Protein AF-B2XCK9-F1 (afdb_monomer_lite)

Radius of gyration: 26.56 Å; chains: 1; bounding box: 75×63×76 Å

Foldseek 3Di:
DVVQVVPDDDPPDDFKDKDKDFADLVDDPVLRVVLVVVLCVPLPVVVQKDKDKDWDCVDSVTTMMMIIIGQFHWDQDPVRDTDTDPDGDVCCVDPVSVVVSLQVNQVSRQVSCVVVVHQFGDHSDDCVRLVQPADDQDDDDPDPPDDPVVSVVVRLVRLVVQLVVCLVPVCSLQSVQCRTGQKDFLLSSLLSLLCSNCLSVQDPPDPSVVVSVVSSVLSSVLVVVVVPPPDDDDDPDDDDDDDDDDDDDDDDDDDPDPPPPDDVSCVVCCPVVSVSSVVSSVVNVPDPQKDWDPDAPPVRTTMIHGPVVVVVVVVVVVD

InterPro domains:
  IPR005053 MobA/MobL protein [PF03389] (7-144)

pLDDT: mean 78.66, std 21.19, range [23.98, 98.31]

Organism: Rickettsia felis (NCBI:txid42862)

Structure (mmCIF, N/CA/C/O backbone):
data_AF-B2XCK9-F1
#
_entry.id   AF-B2XCK9-F1
#
loop_
_atom_site.group_PDB
_atom_site.id
_atom_site.type_symbol
_atom_site.label_atom_id
_atom_site.label_alt_id
_atom_site.label_comp_id
_atom_site.label_asym_id
_atom_site.label_entity_id
_atom_site.label_seq_id
_atom_site.pdbx_PDB_ins_code
_atom_site.Cartn_x
_atom_site.Cartn_y
_atom_site.Cartn_z
_atom_site.occupancy
_atom_site.B_iso_or_equiv
_atom_site.auth_seq_id
_atom_site.auth_comp_id
_atom_site.auth_asym_id
_atom_site.auth_atom_id
_atom_site.pdbx_PDB_model_num
ATOM 1 N N . MET A 1 1 ? -11.777 10.981 23.991 1.00 56.28 1 MET A N 1
ATOM 2 C CA . MET A 1 1 ? -10.651 10.370 24.748 1.00 56.28 1 MET A CA 1
ATOM 3 C C . MET A 1 1 ? -10.715 10.568 26.270 1.00 56.28 1 MET A C 1
ATOM 5 O O . MET A 1 1 ? -10.557 9.603 27.015 1.00 56.28 1 MET A O 1
ATOM 9 N N . GLU A 1 2 ? -10.966 11.779 26.764 1.00 58.22 2 GLU A N 1
ATOM 10 C CA . GLU A 1 2 ? -10.817 12.146 28.186 1.00 58.22 2 GLU A CA 1
ATOM 11 C C . GLU A 1 2 ? -11.715 11.364 29.170 1.00 58.22 2 GLU A C 1
ATOM 13 O O . GLU A 1 2 ? -11.226 10.834 30.169 1.00 58.22 2 GLU A O 1
ATOM 18 N N . ARG A 1 3 ? -12.994 11.134 28.825 1.00 61.44 3 ARG A N 1
ATOM 19 C CA . ARG A 1 3 ? -13.915 10.270 29.602 1.00 61.44 3 ARG A CA 1
ATOM 20 C C . ARG A 1 3 ? -13.456 8.810 29.722 1.00 61.44 3 ARG A C 1
ATOM 22 O O . ARG A 1 3 ? -13.867 8.110 30.646 1.00 61.44 3 ARG A O 1
ATOM 29 N N . SER A 1 4 ? -12.637 8.325 28.785 1.00 63.41 4 SER A N 1
ATOM 30 C CA . SER A 1 4 ? -12.062 6.976 28.869 1.00 63.41 4 SER A CA 1
ATOM 31 C C . SER A 1 4 ? -10.934 6.930 29.901 1.00 63.41 4 SER A C 1
ATOM 33 O O . SER A 1 4 ? -10.881 5.987 30.688 1.00 63.41 4 SER A O 1
ATOM 35 N N . ARG A 1 5 ? -10.080 7.965 29.949 1.00 62.53 5 ARG A N 1
ATOM 36 C CA . ARG A 1 5 ? -8.978 8.096 30.920 1.00 62.53 5 ARG A CA 1
ATOM 37 C C . ARG A 1 5 ? -9.489 8.264 32.353 1.00 62.53 5 ARG A C 1
ATOM 39 O O . ARG A 1 5 ? -9.055 7.519 33.225 1.00 62.53 5 ARG A O 1
ATOM 46 N N . SER A 1 6 ? -10.467 9.142 32.586 1.00 61.19 6 SER A N 1
ATOM 47 C CA . SER A 1 6 ? -10.995 9.414 33.937 1.00 61.19 6 SER A CA 1
ATOM 48 C C . SER A 1 6 ? -11.647 8.202 34.619 1.00 61.19 6 SER A C 1
ATOM 50 O O . SER A 1 6 ? -11.706 8.132 35.844 1.00 61.19 6 SER A O 1
ATOM 52 N N . LYS A 1 7 ? -12.095 7.200 33.848 1.00 65.12 7 LYS A N 1
ATOM 53 C CA . LYS A 1 7 ? -12.666 5.945 34.371 1.00 65.12 7 LYS A CA 1
ATOM 54 C C . LYS A 1 7 ? -11.622 4.852 34.662 1.00 65.12 7 LYS A C 1
ATOM 56 O O . LYS A 1 7 ? -12.008 3.744 35.048 1.00 65.12 7 LYS A O 1
ATOM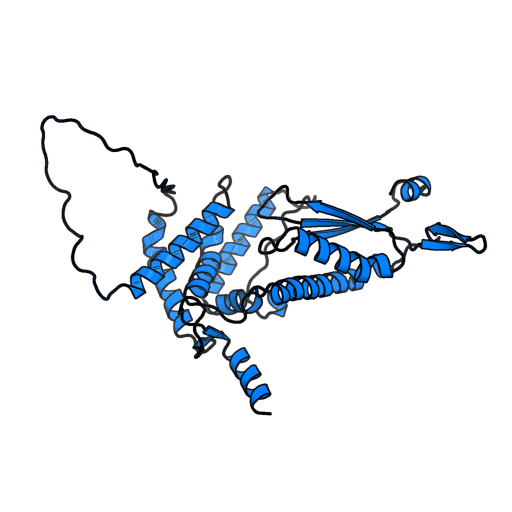 61 N N . ARG A 1 8 ? -10.318 5.088 34.459 1.00 66.12 8 ARG A N 1
ATOM 62 C CA . ARG A 1 8 ? -9.262 4.080 34.685 1.00 66.12 8 ARG A CA 1
ATOM 63 C C . ARG A 1 8 ? -8.432 4.411 35.914 1.00 66.12 8 ARG A C 1
ATOM 65 O O . ARG A 1 8 ? -7.833 5.469 36.005 1.00 66.12 8 ARG A O 1
ATOM 72 N N . LYS A 1 9 ? -8.391 3.455 36.846 1.00 70.88 9 LYS A N 1
ATOM 73 C CA . LYS A 1 9 ? -7.687 3.575 38.132 1.00 70.88 9 LYS A CA 1
ATOM 74 C C . LYS A 1 9 ? -6.287 2.948 38.134 1.00 70.88 9 LYS A C 1
ATOM 76 O O . LYS A 1 9 ? -5.538 3.165 39.074 1.00 70.88 9 LYS A O 1
ATOM 81 N N . ARG A 1 10 ? -5.948 2.143 37.119 1.00 75.25 10 ARG A N 1
ATOM 82 C CA . ARG A 1 10 ? -4.638 1.484 37.007 1.00 75.25 10 ARG A CA 1
ATOM 83 C C . ARG A 1 10 ? -3.740 2.239 36.033 1.00 75.25 10 ARG A C 1
ATOM 85 O O . ARG A 1 10 ? -4.199 2.591 34.947 1.00 75.25 10 ARG A O 1
ATOM 92 N N . ALA A 1 11 ? -2.474 2.410 36.405 1.00 77.94 11 ALA A N 1
ATOM 93 C CA . ALA A 1 11 ? -1.465 3.092 35.595 1.00 77.94 11 ALA A CA 1
ATOM 94 C C . ALA A 1 11 ? -1.157 2.371 34.264 1.00 77.94 11 ALA A C 1
ATOM 96 O O . ALA A 1 11 ? -0.826 3.019 33.280 1.00 77.94 11 ALA A O 1
ATOM 97 N N . ASP A 1 12 ? -1.342 1.048 34.203 1.00 80.56 12 ASP A N 1
ATOM 98 C CA . ASP A 1 12 ? -1.092 0.193 33.029 1.00 80.56 12 ASP A CA 1
ATOM 99 C C . ASP A 1 12 ? -2.311 0.041 32.091 1.00 80.56 12 ASP A C 1
ATOM 101 O O . ASP A 1 12 ? -2.349 -0.806 31.192 1.00 80.56 12 ASP A O 1
ATOM 105 N N . SER A 1 13 ? -3.365 0.833 32.294 1.00 78.94 13 SER A N 1
ATOM 106 C CA . SER A 1 13 ? -4.608 0.662 31.548 1.00 78.94 13 SER A CA 1
ATOM 107 C C . SER A 1 13 ? -4.514 1.177 30.106 1.00 78.94 13 SER A C 1
ATOM 109 O O . SER A 1 13 ? -4.625 2.375 29.863 1.00 78.94 13 SER A O 1
ATOM 111 N N . ARG A 1 14 ? -4.531 0.267 29.122 1.00 81.50 14 ARG A N 1
ATOM 112 C CA . ARG A 1 14 ? -4.771 0.625 27.705 1.00 81.50 14 ARG A CA 1
ATOM 113 C C . ARG A 1 14 ? -6.189 1.180 27.500 1.00 81.50 14 ARG A C 1
ATOM 115 O O . ARG A 1 14 ? -7.163 0.435 27.660 1.00 81.50 14 ARG A O 1
ATOM 122 N N . THR A 1 15 ? -6.301 2.467 27.176 1.00 82.44 15 THR A N 1
ATOM 123 C CA . THR A 1 15 ? -7.565 3.215 27.001 1.00 82.44 15 THR A CA 1
ATOM 124 C C . THR A 1 15 ? -8.078 3.212 25.565 1.00 82.44 15 THR A C 1
ATOM 126 O O . THR A 1 15 ? -9.293 3.163 25.363 1.00 82.44 15 THR A O 1
ATOM 129 N N . ALA A 1 16 ? -7.165 3.209 24.599 1.00 88.81 16 ALA A N 1
ATOM 130 C CA . ALA A 1 16 ? -7.422 3.173 23.168 1.00 88.81 16 ALA A CA 1
ATOM 131 C C . ALA A 1 16 ? -6.437 2.211 22.487 1.00 88.81 16 ALA A C 1
ATOM 133 O O . ALA A 1 16 ? -5.484 1.735 23.111 1.00 88.81 16 ALA A O 1
ATOM 134 N N . SER A 1 17 ? -6.722 1.884 21.236 1.00 90.44 17 SER A N 1
ATOM 135 C CA . SER A 1 17 ? -5.771 1.301 20.294 1.00 90.44 17 SER A CA 1
ATOM 136 C C . SER A 1 17 ? -5.689 2.210 19.079 1.00 90.44 17 SER A C 1
ATOM 138 O O . SER A 1 17 ? -6.617 2.971 18.815 1.00 90.44 17 SER A O 1
ATOM 140 N N . GLU A 1 18 ? -4.565 2.148 18.385 1.00 92.44 18 GLU A N 1
ATOM 141 C CA . GLU A 1 18 ? -4.270 2.993 17.239 1.00 92.44 18 GLU A CA 1
ATOM 142 C C . GLU A 1 18 ? -3.911 2.115 16.052 1.00 92.44 18 GLU A C 1
ATOM 144 O O . GLU A 1 18 ? -3.243 1.089 16.210 1.00 92.44 18 GLU A O 1
ATOM 149 N N . ILE A 1 19 ? -4.399 2.509 14.884 1.00 94.19 19 ILE A N 1
ATOM 150 C CA . ILE A 1 19 ? -3.945 2.000 13.598 1.00 94.19 19 ILE A CA 1
ATOM 151 C C . ILE A 1 19 ? -3.548 3.190 12.735 1.00 94.19 19 ILE A C 1
ATOM 153 O O . ILE A 1 19 ? -4.147 4.261 12.831 1.00 94.19 19 ILE A O 1
ATOM 157 N N . GLU A 1 20 ? -2.564 2.963 11.881 1.00 94.50 20 GLU A N 1
ATOM 158 C CA . GLU A 1 20 ? -2.069 3.946 10.931 1.00 94.50 20 GLU A CA 1
ATOM 159 C C . GLU A 1 20 ? -1.929 3.282 9.563 1.00 94.50 20 GLU A C 1
ATOM 161 O O . GLU A 1 20 ? -1.568 2.101 9.476 1.00 94.50 20 GLU A O 1
ATOM 166 N N . PHE A 1 21 ? -2.234 4.023 8.502 1.00 95.06 21 PHE A N 1
ATOM 167 C CA . PHE A 1 21 ? -1.884 3.625 7.144 1.00 95.06 21 PHE A CA 1
ATOM 168 C C . PHE A 1 21 ? -1.648 4.839 6.240 1.00 95.06 21 PHE A C 1
ATOM 170 O O . PHE A 1 21 ? -2.206 5.917 6.456 1.00 95.06 21 PHE A O 1
ATOM 177 N N . SER A 1 22 ? -0.813 4.641 5.219 1.00 95.25 22 SER A N 1
ATOM 178 C CA . SER A 1 22 ? -0.540 5.635 4.179 1.00 95.25 22 SER A CA 1
ATOM 179 C C . SER A 1 22 ? -1.733 5.794 3.242 1.00 95.25 22 SER A C 1
ATOM 181 O O . SER A 1 22 ? -2.404 4.819 2.899 1.00 95.25 22 SER A O 1
ATOM 183 N N . LEU A 1 23 ? -1.967 7.021 2.796 1.00 96.81 23 LEU A N 1
ATOM 184 C CA . LEU A 1 23 ? -3.021 7.372 1.858 1.00 96.81 23 LEU A CA 1
ATOM 185 C C . LEU A 1 23 ? -2.465 7.503 0.432 1.00 96.81 23 LEU A C 1
ATOM 187 O O . LEU A 1 23 ? -1.300 7.861 0.254 1.00 96.81 23 LEU A O 1
ATOM 191 N N . PRO A 1 24 ? -3.284 7.243 -0.599 1.00 95.06 24 PRO A N 1
ATOM 192 C CA . PRO A 1 24 ? -2.924 7.526 -1.983 1.00 95.06 24 PRO A CA 1
ATOM 193 C C . PRO A 1 24 ? -2.582 9.003 -2.194 1.00 95.06 24 PRO A C 1
ATOM 195 O O . PRO A 1 24 ? -3.383 9.886 -1.882 1.00 95.06 24 PRO A O 1
ATOM 198 N N . ARG A 1 25 ? -1.409 9.290 -2.761 1.00 93.88 25 ARG A N 1
ATOM 199 C CA . ARG A 1 25 ? -1.016 10.665 -3.124 1.00 93.88 25 ARG A CA 1
ATOM 200 C C . ARG A 1 25 ? -1.507 11.070 -4.514 1.00 93.88 25 ARG A C 1
ATOM 202 O O . ARG A 1 25 ? -1.528 12.248 -4.843 1.00 93.88 25 ARG A O 1
ATOM 209 N N . GLU A 1 26 ? -1.885 10.092 -5.333 1.00 92.25 26 GLU A N 1
ATOM 210 C CA . GLU A 1 26 ? -2.335 10.286 -6.714 1.00 92.25 26 GLU A CA 1
ATOM 211 C C . GLU A 1 26 ? -3.806 10.725 -6.810 1.00 92.25 26 GLU A C 1
ATOM 213 O O . GLU A 1 26 ? -4.298 10.981 -7.907 1.00 92.25 26 GLU A O 1
ATOM 218 N N . VAL A 1 27 ? -4.514 10.804 -5.679 1.00 94.31 27 VAL A N 1
ATOM 219 C CA . VAL A 1 27 ? -5.925 11.206 -5.602 1.00 94.31 27 VAL A CA 1
ATOM 220 C C . VAL A 1 27 ? -6.078 12.503 -4.814 1.00 94.31 27 VAL A C 1
ATOM 222 O O . VAL A 1 27 ? -5.183 12.916 -4.075 1.00 94.31 27 VAL A O 1
ATOM 225 N N . SER A 1 28 ? -7.226 13.162 -4.970 1.00 95.44 28 SER A N 1
ATOM 226 C CA . SER A 1 28 ? -7.492 14.414 -4.263 1.00 95.44 28 SER A CA 1
ATOM 227 C C . SER A 1 28 ? -7.667 14.195 -2.755 1.00 95.44 28 SER A C 1
ATOM 229 O O . SER A 1 28 ? -8.023 13.107 -2.286 1.00 95.44 28 SER A O 1
ATOM 231 N N . LYS A 1 29 ? -7.461 15.259 -1.972 1.00 96.25 29 LYS A N 1
ATOM 232 C CA . LYS A 1 29 ? -7.640 15.212 -0.514 1.00 96.25 29 LYS A CA 1
ATOM 233 C C . LYS A 1 29 ? -9.074 14.847 -0.133 1.00 96.25 29 LYS A C 1
ATOM 235 O O . LYS A 1 29 ? -9.278 14.138 0.845 1.00 96.25 29 LYS A O 1
ATOM 240 N N . GLU A 1 30 ? -10.050 15.292 -0.916 1.00 97.12 30 GLU A N 1
ATOM 241 C CA . GLU A 1 30 ? -11.479 15.033 -0.720 1.00 97.12 30 GLU A CA 1
ATOM 242 C C . GLU A 1 30 ? -11.809 13.546 -0.906 1.00 97.12 30 GLU A C 1
ATOM 244 O O . GLU A 1 30 ? -12.564 12.977 -0.113 1.00 97.12 30 GLU A O 1
ATOM 249 N N . LEU A 1 31 ? -11.197 12.894 -1.902 1.00 97.38 31 LEU A N 1
ATOM 250 C CA . LEU A 1 31 ? -11.318 11.446 -2.090 1.00 97.38 31 LEU A CA 1
ATOM 251 C C . LEU A 1 31 ? -10.675 10.681 -0.932 1.00 97.38 31 LEU A C 1
ATOM 253 O O . LEU A 1 31 ? -11.273 9.738 -0.422 1.00 97.38 31 LEU A O 1
ATOM 257 N N . ASN A 1 32 ? -9.510 11.121 -0.457 1.00 97.81 32 ASN A N 1
ATOM 258 C CA . ASN A 1 32 ? -8.865 10.526 0.715 1.00 97.81 32 ASN A CA 1
ATOM 259 C C . ASN A 1 32 ? -9.686 10.696 2.002 1.00 97.81 32 ASN A C 1
ATOM 261 O O . ASN A 1 32 ? -9.778 9.759 2.792 1.00 97.81 32 ASN A O 1
ATOM 265 N N . ILE A 1 33 ? -10.306 11.860 2.220 1.00 98.00 33 ILE A N 1
ATOM 266 C CA . ILE A 1 33 ? -11.220 12.074 3.352 1.00 98.00 33 ILE A CA 1
ATOM 267 C C . ILE A 1 33 ? -12.398 11.102 3.249 1.00 98.00 33 ILE A C 1
ATOM 269 O O . ILE A 1 33 ? -12.669 10.374 4.201 1.00 98.00 33 ILE A O 1
ATOM 273 N N . SER A 1 34 ? -13.030 11.017 2.077 1.00 98.06 34 SER A N 1
ATOM 274 C CA . SER A 1 34 ? -14.174 10.125 1.838 1.00 98.06 34 SER A CA 1
ATOM 275 C C . SER A 1 34 ? -13.812 8.647 2.040 1.00 98.06 34 SER A C 1
ATOM 277 O O . SER A 1 34 ? -14.563 7.895 2.663 1.00 98.06 34 SER A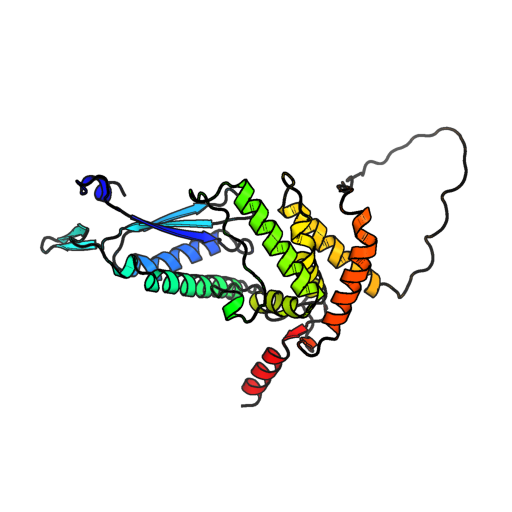 O 1
ATOM 279 N N . LEU A 1 35 ? -12.632 8.233 1.564 1.00 98.12 35 LEU A N 1
ATOM 280 C CA . LEU A 1 35 ? -12.057 6.904 1.777 1.00 98.12 35 LEU A CA 1
ATOM 281 C C . LEU A 1 35 ? -11.935 6.586 3.270 1.00 98.12 35 LEU A C 1
ATOM 283 O O . LEU A 1 35 ? -12.417 5.549 3.729 1.00 98.12 35 LEU A O 1
ATOM 287 N N . VAL A 1 36 ? -11.298 7.479 4.030 1.00 98.31 36 VAL A N 1
ATOM 288 C CA . VAL A 1 36 ? -11.065 7.300 5.466 1.00 98.31 36 VAL A CA 1
ATOM 289 C C . VAL A 1 36 ? -12.383 7.275 6.234 1.00 98.31 36 VAL A C 1
ATOM 291 O O . VAL A 1 36 ? -12.579 6.396 7.074 1.00 98.31 36 VAL A O 1
ATOM 294 N N . GLU A 1 37 ? -13.303 8.194 5.942 1.00 98.06 37 GLU A N 1
ATOM 295 C CA . GLU A 1 37 ? -14.619 8.239 6.577 1.00 98.06 37 GLU A CA 1
ATOM 296 C C . GLU A 1 37 ? -15.383 6.935 6.361 1.00 98.06 37 GLU A C 1
ATOM 298 O O . GLU A 1 37 ? -15.874 6.343 7.326 1.00 98.06 37 GLU A O 1
ATOM 303 N N . LYS A 1 38 ? -15.452 6.446 5.119 1.00 97.75 38 LYS A N 1
ATOM 304 C CA . LYS A 1 38 ? -16.120 5.183 4.801 1.00 97.75 38 LYS A CA 1
ATOM 305 C C . LYS A 1 38 ? -15.456 4.008 5.518 1.00 97.75 38 LYS A C 1
ATOM 307 O O . LYS A 1 38 ? -16.133 3.243 6.206 1.00 97.75 38 LYS A O 1
ATOM 312 N N . TYR A 1 39 ? -14.132 3.908 5.423 1.00 98.12 39 TYR A N 1
ATOM 313 C CA . TYR A 1 39 ? -13.351 2.843 6.044 1.00 98.12 39 TYR A CA 1
ATOM 314 C C . TYR A 1 39 ? -13.563 2.783 7.566 1.00 98.12 39 TYR A C 1
ATOM 316 O O . TYR A 1 39 ? -13.837 1.721 8.132 1.00 98.12 39 TYR A O 1
ATOM 324 N N . VAL A 1 40 ? -13.483 3.929 8.246 1.00 97.62 40 VAL A N 1
ATOM 325 C CA . VAL A 1 40 ? -13.669 4.015 9.700 1.00 97.62 40 VAL A CA 1
ATOM 326 C C . VAL A 1 40 ? -15.107 3.681 10.087 1.00 97.62 40 VAL A C 1
ATOM 328 O O . VAL A 1 40 ? -15.317 2.930 11.046 1.00 97.62 40 VAL A O 1
ATOM 331 N N . ASN A 1 41 ? -16.096 4.187 9.346 1.00 97.69 41 ASN A N 1
ATOM 332 C CA . ASN A 1 41 ? -17.502 3.926 9.637 1.00 97.69 41 ASN A CA 1
ATOM 333 C C . ASN A 1 41 ? -17.853 2.440 9.498 1.00 97.69 41 ASN A C 1
ATOM 335 O O . ASN A 1 41 ? -18.388 1.846 10.438 1.00 97.69 41 ASN A O 1
ATOM 339 N N . GLU A 1 42 ? -17.505 1.823 8.370 1.00 97.56 42 GLU A N 1
ATOM 340 C CA . GLU A 1 42 ? -17.865 0.436 8.063 1.00 97.56 42 GLU A CA 1
ATOM 341 C C . GLU A 1 42 ? -17.092 -0.578 8.911 1.00 97.56 42 GLU A C 1
ATOM 343 O O . GLU A 1 42 ? -17.655 -1.564 9.401 1.00 97.56 42 GLU A O 1
ATOM 348 N N . TYR A 1 43 ? -15.793 -0.352 9.115 1.00 96.31 43 TYR A N 1
ATOM 349 C CA . TYR A 1 43 ? -14.921 -1.379 9.683 1.00 96.31 43 TYR A CA 1
ATOM 350 C C . TYR A 1 43 ? -14.582 -1.163 11.155 1.00 96.31 43 TYR A C 1
ATOM 352 O O . TYR A 1 43 ? -14.145 -2.108 11.816 1.00 96.31 43 TYR A O 1
ATOM 360 N N . ILE A 1 44 ? -14.850 0.014 11.723 1.00 94.94 44 ILE A N 1
ATOM 361 C CA . ILE A 1 44 ? -14.513 0.299 13.122 1.00 94.94 44 ILE A CA 1
ATOM 362 C C . ILE A 1 44 ? -15.739 0.785 13.895 1.00 94.94 44 ILE A C 1
ATOM 364 O O . ILE A 1 44 ? -16.174 0.101 14.823 1.00 94.94 44 ILE A O 1
ATOM 368 N N . VAL A 1 45 ? -16.353 1.901 13.500 1.00 95.75 45 VAL A N 1
ATOM 369 C CA . VAL A 1 45 ? -17.493 2.496 14.224 1.00 95.75 45 VAL A CA 1
ATOM 370 C C . VAL A 1 45 ? -18.701 1.561 14.242 1.00 95.75 45 VAL A C 1
ATOM 372 O O . VAL A 1 45 ? -19.324 1.408 15.294 1.00 95.75 45 VAL A O 1
ATOM 375 N N . ALA A 1 46 ? -18.973 0.834 13.151 1.00 94.81 46 ALA A N 1
ATOM 376 C CA . ALA A 1 46 ? -20.032 -0.180 13.088 1.00 94.81 46 ALA A CA 1
ATOM 377 C C . ALA A 1 46 ? -19.908 -1.283 14.161 1.00 94.81 46 ALA A C 1
ATOM 379 O O . ALA A 1 46 ? -20.886 -1.948 14.496 1.00 94.81 46 ALA A O 1
ATOM 380 N N . ARG A 1 47 ? -18.725 -1.461 14.769 1.00 92.50 47 ARG A N 1
ATOM 381 C CA . ARG A 1 47 ? -18.505 -2.391 15.894 1.00 92.50 47 ARG A CA 1
ATOM 382 C C . ARG A 1 47 ? -18.894 -1.798 17.251 1.00 92.50 47 ARG A C 1
ATOM 384 O O . ARG A 1 47 ? -18.661 -2.431 18.285 1.00 92.50 47 ARG A O 1
ATOM 391 N N . GLY A 1 48 ? -19.495 -0.609 17.250 1.00 93.31 48 GLY A N 1
ATOM 392 C CA . GLY A 1 48 ? -20.004 0.092 18.420 1.00 93.31 48 GLY A CA 1
ATOM 393 C C . GLY A 1 48 ? -18.918 0.803 19.217 1.00 93.31 48 GLY A C 1
ATOM 394 O O . GLY A 1 48 ? -19.066 0.936 20.426 1.00 93.31 48 GLY A O 1
ATOM 395 N N . VAL A 1 49 ? -17.811 1.218 18.597 1.00 93.38 49 VAL A N 1
ATOM 396 C CA . VAL A 1 49 ? -16.738 1.966 19.275 1.00 93.38 49 VAL A CA 1
ATOM 397 C C . VAL A 1 49 ? -16.635 3.395 18.761 1.00 93.38 49 VAL A C 1
ATOM 399 O O . VAL A 1 49 ? -16.974 3.689 17.620 1.00 93.38 49 VAL A O 1
ATOM 402 N N . VAL A 1 50 ? -16.140 4.283 19.621 1.00 92.94 50 VAL A N 1
ATOM 403 C CA . VAL A 1 50 ? -15.792 5.656 19.238 1.00 92.94 50 VAL A CA 1
ATOM 404 C C . VAL A 1 50 ? -14.374 5.669 18.685 1.00 92.94 50 VAL A C 1
ATOM 406 O O . VAL A 1 50 ? -13.486 5.043 19.276 1.00 92.94 50 VAL A O 1
ATOM 409 N N . CYS A 1 51 ? -14.183 6.415 17.601 1.00 94.38 51 CYS A N 1
ATOM 410 C CA . CYS A 1 51 ? -12.898 6.630 16.948 1.00 94.38 51 CYS A CA 1
ATOM 411 C C . CYS A 1 51 ? -12.586 8.127 16.880 1.00 94.38 51 CYS A C 1
ATOM 413 O O . CYS A 1 51 ? -13.497 8.944 16.766 1.00 94.38 51 CYS A O 1
ATOM 415 N N . ASP A 1 52 ? -11.306 8.447 16.965 1.00 96.25 52 ASP A N 1
ATOM 416 C CA . ASP A 1 52 ? -10.700 9.734 16.654 1.00 96.25 52 ASP A CA 1
ATOM 417 C C . ASP A 1 52 ? -9.825 9.528 15.413 1.00 96.25 52 ASP A C 1
ATOM 419 O O . ASP A 1 52 ? -9.153 8.496 15.310 1.00 96.25 52 ASP A O 1
ATOM 423 N N . VAL A 1 53 ? -9.902 10.439 14.448 1.00 97.75 53 VAL A N 1
ATOM 424 C CA . VAL A 1 53 ? -9.311 10.267 13.116 1.00 97.75 53 VAL A CA 1
ATOM 425 C C . VAL A 1 53 ? -8.574 11.540 12.738 1.00 97.75 53 VAL A C 1
ATOM 427 O O . VAL A 1 53 ? -9.170 12.615 12.689 1.00 97.75 53 VAL A O 1
ATOM 430 N N . ASN A 1 54 ? -7.286 11.414 12.433 1.00 97.69 54 ASN A N 1
ATOM 431 C CA . ASN A 1 54 ? -6.427 12.534 12.073 1.00 97.69 54 ASN A CA 1
ATOM 432 C C . ASN A 1 54 ? -5.690 12.206 10.776 1.00 97.69 54 ASN A C 1
ATOM 434 O O . ASN A 1 54 ? -4.935 11.241 10.718 1.00 97.69 54 ASN A O 1
ATOM 438 N N . ILE A 1 55 ? -5.924 13.003 9.734 1.00 97.56 55 ILE A N 1
ATOM 439 C CA . ILE A 1 55 ? -5.234 12.861 8.451 1.00 97.56 55 ILE A CA 1
ATOM 440 C C . ILE A 1 55 ? -4.106 13.889 8.386 1.00 97.56 55 ILE A C 1
ATOM 442 O O . ILE A 1 55 ? -4.337 15.082 8.589 1.00 97.56 55 ILE A O 1
ATOM 446 N N . HIS A 1 56 ? -2.901 13.425 8.081 1.00 96.00 56 HIS A N 1
ATOM 447 C CA . HIS A 1 56 ? -1.703 14.240 7.961 1.00 96.00 56 HIS A CA 1
ATOM 448 C C . HIS A 1 56 ? -1.286 14.375 6.491 1.00 96.00 56 HIS A C 1
ATOM 450 O O . HIS A 1 56 ? -1.219 13.398 5.746 1.00 96.00 56 HIS A O 1
ATOM 456 N N . TYR A 1 57 ? -1.010 15.619 6.093 1.00 94.75 57 TYR A N 1
ATOM 457 C CA . TYR A 1 57 ? -0.469 16.022 4.786 1.00 94.75 57 TYR A CA 1
ATOM 458 C C . TYR A 1 57 ? 0.755 16.938 4.959 1.00 94.75 57 TYR A C 1
ATOM 460 O O . TYR A 1 57 ? 1.053 17.764 4.099 1.00 94.75 57 TYR A O 1
ATOM 468 N N . ASP A 1 58 ? 1.411 16.852 6.112 1.00 91.56 58 ASP A N 1
ATOM 469 C CA . ASP A 1 58 ? 2.621 17.597 6.462 1.00 91.56 58 ASP A CA 1
ATOM 470 C C . ASP A 1 58 ? 3.825 17.173 5.609 1.00 91.56 58 ASP A C 1
ATOM 472 O O . ASP A 1 58 ? 4.647 18.014 5.249 1.00 91.56 58 ASP A O 1
ATOM 476 N N . ASN A 1 59 ? 3.881 15.896 5.219 1.00 86.94 59 ASN A N 1
ATOM 477 C CA . ASN A 1 59 ? 4.785 15.385 4.196 1.00 86.94 59 ASN A CA 1
ATOM 478 C C . ASN A 1 59 ? 4.010 15.043 2.902 1.00 86.94 59 ASN A C 1
ATOM 480 O O . ASN A 1 59 ? 3.263 14.059 2.896 1.00 86.94 59 ASN A O 1
ATOM 484 N N . PRO A 1 60 ? 4.205 15.789 1.793 1.00 84.50 60 PRO A N 1
ATOM 485 C CA . PRO A 1 60 ? 3.553 15.511 0.509 1.00 84.50 60 PRO A CA 1
ATOM 486 C C . PRO A 1 60 ? 3.821 14.107 -0.053 1.00 84.50 60 PRO A C 1
ATOM 488 O O . PRO A 1 60 ? 2.973 13.565 -0.759 1.00 84.50 60 PRO A O 1
ATOM 491 N N . ASP A 1 61 ? 4.967 13.505 0.277 1.00 84.62 61 ASP A N 1
ATOM 492 C CA . ASP A 1 61 ? 5.349 12.165 -0.184 1.00 84.62 61 ASP A CA 1
ATOM 493 C C . ASP A 1 61 ? 4.832 11.036 0.712 1.00 84.62 61 ASP A C 1
ATOM 495 O O . ASP A 1 61 ? 4.908 9.866 0.336 1.00 84.62 61 ASP A O 1
ATOM 499 N N . ASN A 1 62 ? 4.299 11.366 1.889 1.00 89.19 62 ASN A N 1
ATOM 500 C CA . ASN A 1 62 ? 3.747 10.391 2.823 1.00 89.19 62 ASN A CA 1
ATOM 501 C C . ASN A 1 62 ? 2.478 10.923 3.509 1.00 89.19 62 ASN A C 1
ATOM 503 O O . ASN A 1 62 ? 2.466 11.091 4.735 1.00 89.19 62 ASN A O 1
ATOM 507 N N . PRO A 1 63 ? 1.397 11.191 2.755 1.00 95.62 63 PRO A N 1
ATOM 508 C CA . PRO A 1 63 ? 0.104 11.424 3.374 1.00 95.62 63 PRO A CA 1
ATOM 509 C C . PRO A 1 63 ? -0.326 10.154 4.118 1.00 95.62 63 PRO A C 1
ATOM 511 O O . PRO A 1 63 ? -0.218 9.044 3.595 1.00 95.62 63 PRO A O 1
ATOM 514 N N . HIS A 1 64 ? -0.793 10.297 5.352 1.00 96.69 64 HIS A N 1
ATOM 515 C CA . HIS A 1 64 ? -1.149 9.164 6.208 1.00 96.69 64 HIS A CA 1
ATOM 516 C C . HIS A 1 64 ? -2.286 9.533 7.158 1.00 96.69 64 HIS A C 1
ATOM 518 O O . HIS A 1 64 ? -2.604 10.707 7.356 1.00 96.69 64 HIS A O 1
ATOM 524 N N . VAL A 1 65 ? -2.932 8.519 7.728 1.00 97.75 65 VAL A N 1
ATOM 525 C CA . VAL A 1 65 ? -4.010 8.697 8.701 1.00 97.75 65 VAL A CA 1
ATOM 526 C C . VAL A 1 65 ? -3.701 7.957 9.992 1.00 97.75 65 VAL A C 1
ATOM 528 O O . VAL A 1 65 ? -3.364 6.776 9.968 1.00 97.75 65 VAL A O 1
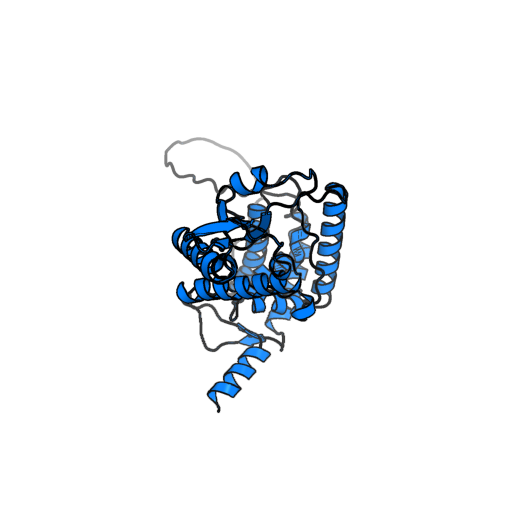ATOM 531 N N . HIS A 1 66 ? -3.896 8.638 11.116 1.00 97.19 66 HIS A N 1
ATOM 532 C CA . HIS A 1 66 ? -3.956 8.047 12.446 1.00 97.19 66 HIS A CA 1
ATOM 533 C C . HIS A 1 66 ? -5.416 7.826 12.834 1.00 97.19 66 HIS A C 1
ATOM 535 O O . HIS A 1 66 ? -6.232 8.748 12.782 1.00 97.19 66 HIS A O 1
ATOM 541 N N . ILE A 1 67 ? -5.758 6.604 13.239 1.00 96.81 67 ILE A N 1
ATOM 542 C CA . ILE A 1 67 ? -7.097 6.257 13.718 1.00 96.81 67 ILE A CA 1
ATOM 543 C C . ILE A 1 67 ? -6.969 5.664 15.113 1.00 96.81 67 ILE A C 1
ATOM 545 O O . ILE A 1 67 ? -6.556 4.514 15.291 1.00 96.81 67 ILE A O 1
ATOM 549 N N . GLN A 1 68 ? -7.378 6.433 16.115 1.00 96.19 68 GLN A N 1
ATOM 550 C CA . GLN A 1 68 ? -7.393 5.998 17.502 1.00 96.19 68 GLN A CA 1
ATOM 551 C C . GLN A 1 68 ? -8.810 5.615 17.922 1.00 96.19 68 GLN A C 1
ATOM 553 O O . GLN A 1 68 ? -9.705 6.451 17.983 1.00 96.19 68 GLN A O 1
ATOM 558 N N . TYR A 1 69 ? -9.033 4.355 18.279 1.00 94.19 69 TYR A N 1
ATOM 559 C CA . TYR A 1 69 ? -10.349 3.863 18.685 1.00 94.19 69 TYR A CA 1
ATOM 560 C C . TYR A 1 69 ? -10.347 3.269 20.087 1.00 94.19 69 TYR A C 1
ATOM 562 O O . TYR A 1 69 ? -9.350 2.758 20.607 1.00 94.19 69 TYR A O 1
ATOM 570 N N . LEU A 1 70 ? -11.499 3.342 20.747 1.00 92.00 70 LEU A N 1
ATOM 571 C CA . LEU A 1 70 ? -11.647 2.819 22.099 1.00 92.00 70 LEU A CA 1
ATOM 572 C C . LEU A 1 70 ? -11.610 1.286 22.114 1.00 92.00 70 LEU A C 1
ATOM 574 O O . LEU A 1 70 ? -12.212 0.610 21.288 1.00 92.00 70 LEU A O 1
ATO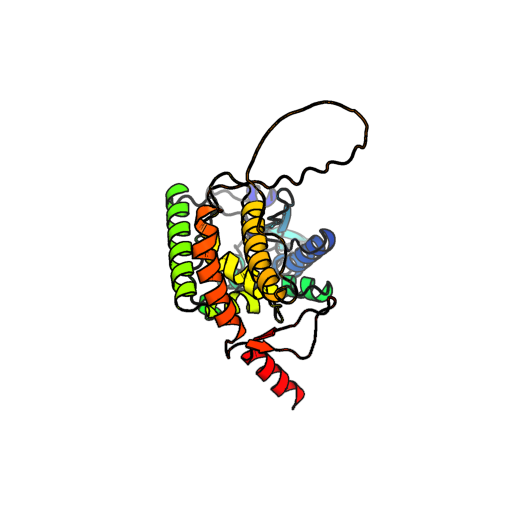M 578 N N . THR A 1 71 ? -10.986 0.718 23.148 1.00 88.12 71 THR A N 1
ATOM 579 C CA . THR A 1 71 ? -10.908 -0.748 23.357 1.00 88.12 71 THR A CA 1
ATOM 580 C C . THR A 1 71 ? -12.208 -1.362 23.893 1.00 88.12 71 THR A C 1
ATOM 582 O O . THR A 1 71 ? -12.250 -2.528 24.290 1.00 88.12 71 THR A O 1
ATOM 585 N N . ARG A 1 72 ? -13.277 -0.568 23.994 1.00 89.94 72 ARG A N 1
ATOM 586 C CA . ARG A 1 72 ? -14.551 -0.926 24.626 1.00 89.94 72 ARG A CA 1
ATOM 587 C C . ARG A 1 72 ? -15.692 -0.351 23.817 1.00 89.94 72 ARG A C 1
ATOM 589 O O . ARG A 1 72 ? -15.632 0.815 23.431 1.00 89.94 72 ARG A O 1
ATOM 596 N N . LYS A 1 73 ? -16.722 -1.171 23.621 1.00 91.94 73 LYS A N 1
ATOM 597 C CA . LYS A 1 73 ? -17.947 -0.767 22.938 1.00 91.94 73 LYS A CA 1
ATOM 598 C C . LYS A 1 73 ? -18.737 0.227 23.782 1.00 91.94 73 LYS A C 1
ATOM 600 O O . LYS A 1 73 ? -18.587 0.277 25.004 1.00 91.94 73 LYS A O 1
ATOM 605 N N . LEU A 1 74 ? -19.567 1.006 23.115 1.00 92.31 74 LEU A N 1
ATOM 606 C CA . LEU A 1 74 ? -20.644 1.752 23.728 1.00 92.31 74 LEU A CA 1
ATOM 607 C C . LEU A 1 74 ? -21.777 0.783 24.075 1.00 92.31 74 LEU A C 1
ATOM 609 O O . LEU A 1 74 ? -22.150 -0.069 23.273 1.00 92.31 74 LEU A O 1
ATOM 613 N N . GLU A 1 75 ? -22.314 0.926 25.277 1.00 91.62 75 GLU A N 1
ATOM 614 C CA . GLU A 1 75 ? -23.497 0.225 25.764 1.00 91.62 75 GLU A CA 1
ATOM 615 C C . GLU A 1 75 ? -24.551 1.275 26.111 1.00 91.62 75 GLU A C 1
ATOM 617 O O . GLU A 1 75 ? -24.222 2.335 26.649 1.00 91.62 75 GLU A O 1
ATOM 622 N N . ARG A 1 76 ? -25.816 0.993 25.799 1.00 93.31 76 ARG A N 1
ATOM 623 C CA . ARG A 1 76 ? -26.940 1.827 26.220 1.00 93.31 76 ARG A CA 1
ATOM 624 C C . ARG A 1 76 ? -27.601 1.174 27.426 1.00 93.31 76 ARG A C 1
ATOM 626 O O . ARG A 1 76 ? -28.005 0.018 27.348 1.00 93.31 76 ARG A O 1
ATOM 633 N N . LEU A 1 77 ? -27.670 1.905 28.529 1.00 90.62 77 LEU A N 1
ATOM 634 C CA . LEU A 1 77 ? -28.355 1.476 29.744 1.00 90.62 77 LEU A CA 1
ATOM 635 C C . LEU A 1 77 ? -29.878 1.620 29.587 1.00 90.62 77 LEU A C 1
ATOM 637 O O . LEU A 1 77 ? -30.354 2.341 28.711 1.00 90.62 77 LEU A O 1
ATOM 641 N N . GLU A 1 78 ? -30.645 0.972 30.467 1.00 91.81 78 GLU A N 1
ATOM 642 C CA . GLU A 1 78 ? -32.119 1.032 30.471 1.00 91.81 78 GLU A CA 1
ATOM 643 C C . GLU A 1 78 ? -32.657 2.463 30.621 1.00 91.81 78 GLU A C 1
ATOM 645 O O . GLU A 1 78 ? -33.669 2.816 30.025 1.00 91.81 78 GLU A O 1
ATOM 650 N N . ASN A 1 79 ? -31.939 3.320 31.351 1.00 92.75 79 ASN A N 1
ATOM 651 C CA . ASN A 1 79 ? -32.260 4.742 31.506 1.00 92.75 79 ASN A CA 1
ATOM 652 C C . ASN A 1 79 ? -31.931 5.594 30.256 1.00 92.75 79 ASN A C 1
ATOM 654 O O . ASN A 1 79 ? -32.045 6.816 30.299 1.00 92.75 79 ASN A O 1
ATOM 658 N N . GLY A 1 80 ? -31.475 4.973 29.162 1.00 91.00 80 GLY A N 1
ATOM 659 C CA . GLY A 1 80 ? -31.105 5.630 27.910 1.00 91.00 80 GLY A CA 1
ATOM 660 C C . GLY A 1 80 ? -29.675 6.180 27.858 1.00 91.00 80 GLY A C 1
ATOM 661 O O . GLY A 1 80 ? -29.238 6.581 26.775 1.00 91.00 80 GLY A O 1
ATOM 662 N N . GLU A 1 81 ? -28.924 6.172 28.963 1.00 92.31 81 GLU A N 1
ATOM 663 C CA . GLU A 1 81 ? -27.547 6.674 29.022 1.00 92.31 81 GLU A CA 1
ATOM 664 C C . GLU A 1 81 ? -26.591 5.801 28.192 1.00 92.31 81 GLU A C 1
ATOM 666 O O . GLU A 1 81 ? -26.634 4.571 28.249 1.00 92.31 81 GLU A O 1
ATOM 671 N N . VAL A 1 82 ? -25.693 6.439 27.434 1.00 90.25 82 VAL A N 1
ATOM 672 C CA . VAL A 1 82 ? -24.639 5.751 26.677 1.00 90.25 82 VAL A CA 1
ATOM 673 C C . VAL A 1 82 ? -23.348 5.733 27.490 1.00 90.25 82 VAL A C 1
ATOM 675 O O . VAL A 1 82 ? -22.766 6.775 27.800 1.00 90.25 82 VAL A O 1
ATOM 678 N N . VAL A 1 83 ? -22.866 4.533 27.800 1.00 91.06 83 VAL A N 1
ATOM 679 C CA . VAL A 1 83 ? -21.671 4.297 28.614 1.00 91.06 83 VAL A CA 1
ATOM 680 C C . VAL A 1 83 ? -20.647 3.444 27.869 1.00 91.06 83 VAL A C 1
ATOM 682 O O . VAL A 1 83 ? -20.944 2.818 26.861 1.00 91.06 83 VAL A O 1
ATOM 685 N N . LEU A 1 84 ? -19.408 3.412 28.366 1.00 89.44 84 LEU A N 1
ATOM 686 C CA . LEU A 1 84 ? -18.405 2.457 27.888 1.00 89.44 84 LEU A CA 1
ATOM 687 C C . LEU A 1 84 ? -18.606 1.114 28.578 1.00 89.44 84 LEU A C 1
ATOM 689 O O . LEU A 1 84 ? -18.671 1.068 29.810 1.00 89.44 84 LEU A O 1
ATOM 693 N N . GLY A 1 85 ? -18.597 0.043 27.793 1.00 87.19 85 GLY A N 1
ATOM 694 C CA . GLY A 1 85 ? -18.799 -1.311 28.278 1.00 87.19 85 GLY A CA 1
ATOM 695 C C . GLY A 1 85 ? -17.795 -1.742 29.342 1.00 87.19 85 GLY A C 1
ATOM 696 O O . GLY A 1 85 ? -16.625 -1.322 29.369 1.00 87.19 85 GLY A O 1
ATOM 697 N N . LYS A 1 86 ? -18.266 -2.602 30.251 1.00 85.56 86 LYS A N 1
ATOM 698 C CA . LYS A 1 86 ? -17.512 -3.055 31.436 1.00 85.56 86 LYS A CA 1
ATOM 699 C C . LYS A 1 86 ? -16.339 -3.962 31.098 1.00 85.56 86 LYS A C 1
ATOM 701 O O . LYS A 1 86 ? -15.345 -3.964 31.832 1.00 85.56 86 LYS A O 1
ATOM 706 N N . THR A 1 87 ? -16.363 -4.641 29.956 1.00 86.56 87 THR A N 1
ATOM 707 C CA . THR A 1 87 ? -15.281 -5.512 29.467 1.00 86.56 87 THR A CA 1
ATOM 708 C C . THR A 1 87 ? -14.610 -4.930 28.222 1.00 86.56 87 THR A C 1
ATOM 710 O O . THR A 1 87 ? -15.204 -4.155 27.476 1.00 86.56 87 THR A O 1
ATOM 713 N N . LYS A 1 88 ? -13.320 -5.237 28.039 1.00 86.31 88 LYS A N 1
ATOM 714 C CA . LYS A 1 88 ? -12.600 -4.879 26.811 1.00 86.31 88 LYS A CA 1
ATOM 715 C C . LYS A 1 88 ? -13.072 -5.769 25.674 1.00 86.31 88 LYS A C 1
ATOM 717 O O . LYS A 1 88 ? -13.244 -6.970 25.878 1.00 86.31 88 LYS A O 1
ATOM 722 N N . ASN A 1 89 ? -13.214 -5.194 24.488 1.00 87.50 89 ASN A N 1
ATOM 723 C CA . ASN A 1 89 ? -13.491 -5.971 23.298 1.00 87.50 89 ASN A CA 1
ATOM 724 C C . ASN A 1 89 ? -12.192 -6.611 22.786 1.00 87.50 89 ASN A C 1
ATOM 726 O O . ASN A 1 89 ? -11.367 -5.943 22.169 1.00 87.50 89 ASN A O 1
ATOM 730 N N . ARG A 1 90 ? -12.020 -7.910 23.049 1.00 88.44 90 ARG A N 1
ATOM 731 C CA . ARG A 1 90 ? -10.831 -8.670 22.632 1.00 88.44 90 ARG A CA 1
ATOM 732 C C . ARG A 1 90 ? -10.758 -8.914 21.131 1.00 88.44 90 ARG A C 1
ATOM 734 O O . ARG A 1 90 ? -9.663 -9.100 20.622 1.00 88.44 90 ARG A O 1
ATOM 741 N N . GLU A 1 91 ? -11.888 -8.866 20.428 1.00 88.69 91 GLU A N 1
ATOM 742 C CA . GLU A 1 91 ? -11.914 -8.955 18.966 1.00 88.69 91 GLU A CA 1
ATOM 743 C C . GLU A 1 91 ? -11.089 -7.821 18.347 1.00 88.69 91 GLU A C 1
ATOM 745 O O . GLU A 1 91 ? -10.220 -8.082 17.521 1.00 88.69 91 GLU A O 1
ATOM 750 N N . LEU A 1 92 ? -11.290 -6.586 18.824 1.00 87.12 92 LEU A N 1
ATOM 751 C CA . LEU A 1 92 ? -10.589 -5.395 18.331 1.00 87.12 92 LEU A CA 1
ATOM 752 C C . LEU A 1 92 ? -9.088 -5.404 18.646 1.00 87.12 92 LEU A C 1
ATOM 754 O O . LEU A 1 92 ? -8.323 -4.693 18.011 1.00 87.12 92 LEU A O 1
ATOM 758 N N . GLU A 1 93 ? -8.669 -6.202 19.628 1.00 85.25 93 GLU A N 1
ATOM 759 C CA . GLU A 1 93 ? -7.263 -6.372 20.008 1.00 85.25 93 GLU A CA 1
ATOM 760 C C . GLU A 1 93 ? -6.630 -7.612 19.343 1.00 85.25 93 GLU A C 1
ATOM 762 O O . GLU A 1 93 ? -5.476 -7.936 19.616 1.00 85.25 93 GLU A O 1
ATOM 767 N N . SER A 1 94 ? -7.371 -8.335 18.495 1.00 91.75 94 SER A N 1
ATOM 768 C CA . SER A 1 94 ? -6.902 -9.587 17.903 1.00 91.75 94 SER A CA 1
ATOM 769 C C . SER A 1 94 ? -6.100 -9.372 16.620 1.00 91.75 94 SER A C 1
ATOM 771 O O . SER A 1 94 ? -6.426 -8.537 15.777 1.00 91.75 94 SER A O 1
ATOM 773 N N . THR A 1 95 ? -5.100 -10.228 16.405 1.00 93.31 95 THR A N 1
ATOM 774 C CA . THR A 1 95 ? -4.341 -10.289 15.148 1.00 93.31 95 THR A CA 1
ATOM 775 C C . THR A 1 95 ? -5.249 -10.560 13.944 1.00 93.31 95 THR A C 1
ATOM 777 O O . THR A 1 95 ? -5.032 -10.014 12.867 1.00 93.31 95 THR A O 1
ATOM 780 N N . LYS A 1 96 ? -6.316 -11.349 14.128 1.00 95.44 96 LYS A N 1
ATOM 781 C CA . LYS A 1 96 ? -7.318 -11.607 13.084 1.00 95.44 96 LYS A CA 1
ATOM 782 C C . LYS A 1 96 ? -8.013 -10.319 12.638 1.00 95.44 96 LYS A C 1
ATOM 784 O O . LYS A 1 96 ? -8.208 -10.121 11.444 1.00 95.44 96 LYS A O 1
ATOM 789 N N . PHE A 1 97 ? -8.366 -9.446 13.581 1.00 94.50 97 PHE A N 1
ATOM 790 C CA . PHE A 1 97 ? -8.980 -8.162 13.259 1.00 94.50 97 PHE A CA 1
ATOM 791 C C . PHE A 1 97 ? -7.995 -7.210 12.574 1.00 94.50 97 PHE A C 1
ATOM 793 O O . PHE A 1 97 ? -8.371 -6.550 11.612 1.00 94.50 97 PHE A O 1
ATOM 800 N N . LEU A 1 98 ? -6.721 -7.207 12.979 1.00 94.19 98 LEU A N 1
ATOM 801 C CA . LEU A 1 98 ? -5.679 -6.457 12.271 1.00 94.19 98 LEU A CA 1
ATOM 802 C C . LEU A 1 98 ? -5.553 -6.897 10.803 1.00 94.19 98 LEU A C 1
ATOM 804 O O . LEU A 1 98 ? -5.554 -6.053 9.911 1.00 94.19 98 LEU A O 1
ATOM 808 N N . TYR A 1 99 ? -5.477 -8.202 10.531 1.00 95.25 99 TYR A N 1
ATOM 809 C CA . TYR A 1 99 ? -5.413 -8.699 9.151 1.00 95.25 99 TYR A CA 1
ATOM 810 C C . TYR A 1 99 ? -6.691 -8.412 8.362 1.00 95.25 99 TYR A C 1
ATOM 812 O O . TYR A 1 99 ? -6.606 -8.073 7.186 1.00 95.25 99 TYR A O 1
ATOM 820 N N . PHE A 1 100 ? -7.857 -8.475 9.010 1.00 96.56 100 PHE A N 1
ATOM 821 C CA . PHE A 1 100 ? -9.112 -8.037 8.404 1.00 96.56 100 PHE A CA 1
ATOM 822 C C . PHE A 1 100 ? -9.052 -6.560 7.990 1.00 96.56 100 PHE A C 1
ATOM 824 O O . PHE A 1 100 ? -9.406 -6.235 6.865 1.00 96.56 100 PHE A O 1
ATOM 831 N N . LEU A 1 101 ? -8.565 -5.668 8.854 1.00 96.69 101 LEU A N 1
ATOM 832 C CA . LEU A 1 101 ? -8.411 -4.248 8.526 1.00 96.69 101 LEU A CA 1
ATOM 833 C C . LEU A 1 101 ? -7.429 -4.026 7.364 1.00 96.69 101 LEU A C 1
ATOM 835 O O . LEU A 1 101 ? -7.716 -3.241 6.467 1.00 96.69 101 LEU A O 1
ATOM 839 N N . ARG A 1 102 ? -6.313 -4.765 7.323 1.00 96.75 102 ARG A N 1
ATOM 840 C CA . ARG A 1 102 ? -5.354 -4.704 6.204 1.00 96.75 102 ARG A CA 1
ATOM 841 C C . ARG A 1 102 ? -5.992 -5.090 4.866 1.00 96.75 102 ARG A C 1
ATOM 843 O O . ARG A 1 102 ? -5.801 -4.377 3.888 1.00 96.75 102 ARG A O 1
ATOM 850 N N . ASP A 1 103 ? -6.763 -6.177 4.846 1.00 96.62 103 ASP A N 1
ATOM 851 C CA . ASP A 1 103 ? -7.522 -6.633 3.671 1.00 96.62 103 ASP A CA 1
ATOM 852 C C . ASP A 1 103 ? -8.527 -5.570 3.202 1.00 96.62 103 ASP A C 1
ATOM 854 O O . ASP A 1 103 ? -8.588 -5.229 2.024 1.00 96.62 103 ASP A O 1
ATOM 858 N N . ARG A 1 104 ? -9.265 -4.956 4.136 1.00 97.69 104 ARG A N 1
ATOM 859 C CA . ARG A 1 104 ? -10.206 -3.881 3.792 1.00 97.69 104 ARG A CA 1
ATOM 860 C C . ARG A 1 104 ? -9.515 -2.625 3.290 1.00 97.69 104 ARG A C 1
ATOM 862 O O . ARG A 1 104 ? -10.027 -1.994 2.376 1.00 97.69 104 ARG A O 1
ATOM 869 N N . CYS A 1 105 ? -8.358 -2.281 3.844 1.00 97.50 105 CYS A N 1
ATOM 870 C CA . CYS A 1 105 ? -7.588 -1.124 3.402 1.00 97.50 105 CYS A CA 1
ATOM 871 C C . CYS A 1 105 ? -7.140 -1.296 1.941 1.00 97.50 105 CYS A C 1
ATOM 873 O O . CYS A 1 105 ? -7.346 -0.394 1.132 1.00 97.50 105 CYS A O 1
ATOM 875 N N . GLU A 1 106 ? -6.641 -2.485 1.579 1.00 96.31 106 GLU A N 1
ATOM 876 C CA . GLU A 1 106 ? -6.336 -2.839 0.185 1.00 96.31 106 GLU A CA 1
ATOM 877 C C . GLU A 1 106 ? -7.557 -2.657 -0.727 1.00 96.31 106 GLU A C 1
ATOM 879 O O . GLU A 1 106 ? -7.464 -1.985 -1.754 1.00 96.31 106 GLU A O 1
ATOM 884 N N . ILE A 1 107 ? -8.703 -3.230 -0.348 1.00 97.00 107 ILE A N 1
ATOM 885 C CA . ILE A 1 107 ? -9.932 -3.186 -1.151 1.00 97.00 107 ILE A CA 1
ATOM 886 C C . ILE A 1 107 ? -10.408 -1.746 -1.367 1.00 97.00 107 ILE A C 1
ATOM 888 O O . ILE A 1 107 ? -10.695 -1.364 -2.502 1.00 97.00 107 ILE A O 1
ATOM 892 N N . GLU A 1 108 ? -10.494 -0.945 -0.305 1.00 97.88 108 GLU A N 1
ATOM 893 C CA . GLU A 1 108 ? -11.032 0.415 -0.395 1.00 97.88 108 GLU A CA 1
ATOM 894 C C . GLU A 1 108 ? -10.100 1.355 -1.167 1.00 97.88 108 GLU A C 1
ATOM 896 O O . GLU A 1 108 ? -10.573 2.114 -2.010 1.00 97.88 108 GLU A O 1
ATOM 901 N N . ILE A 1 109 ? -8.779 1.268 -0.964 1.00 97.44 109 ILE A N 1
ATOM 902 C CA . ILE A 1 109 ? -7.818 2.057 -1.751 1.00 97.44 109 ILE A CA 1
ATOM 903 C C . ILE A 1 109 ? -7.907 1.682 -3.233 1.00 97.44 109 ILE A C 1
ATOM 905 O O . ILE A 1 109 ? -7.987 2.555 -4.097 1.00 97.44 109 ILE A O 1
ATOM 909 N N . ASN A 1 110 ? -7.933 0.383 -3.540 1.00 96.00 110 ASN A N 1
ATOM 910 C CA . ASN A 1 110 ? -8.037 -0.084 -4.918 1.00 96.00 110 ASN A CA 1
ATOM 911 C C . ASN A 1 110 ? -9.340 0.371 -5.576 1.00 96.00 110 ASN A C 1
ATOM 913 O O . ASN A 1 110 ? -9.319 0.750 -6.746 1.00 96.00 110 ASN A O 1
ATOM 917 N N . LYS A 1 111 ? -10.451 0.374 -4.836 1.00 96.25 111 LYS A N 1
ATOM 918 C CA . LYS A 1 111 ? -11.730 0.893 -5.318 1.00 96.25 111 LYS A CA 1
ATOM 919 C C . LYS A 1 111 ? -11.642 2.381 -5.667 1.00 96.25 111 LYS A C 1
ATOM 921 O O . LYS A 1 111 ? -12.104 2.765 -6.735 1.00 96.25 111 LYS A O 1
ATOM 926 N N . VAL A 1 112 ? -10.999 3.192 -4.826 1.00 97.06 112 VAL A N 1
ATOM 927 C CA . VAL A 1 112 ? -10.794 4.623 -5.106 1.00 97.06 112 VAL A CA 1
ATOM 928 C C . VAL A 1 112 ? -9.962 4.829 -6.372 1.00 97.06 112 VAL A C 1
ATOM 930 O O . VAL A 1 112 ? -10.325 5.660 -7.201 1.00 97.06 112 VAL A O 1
ATOM 933 N N . TYR A 1 113 ? -8.880 4.065 -6.565 1.00 95.06 113 TYR A N 1
ATOM 934 C CA . TYR A 1 113 ? -8.102 4.150 -7.804 1.00 95.06 113 TYR A CA 1
ATOM 935 C C . TYR A 1 113 ? -8.941 3.814 -9.039 1.00 95.06 113 TYR A C 1
ATOM 937 O O . TYR A 1 113 ? -8.858 4.514 -10.043 1.00 95.06 113 TYR A O 1
ATOM 945 N N . GLU A 1 114 ? -9.782 2.786 -8.960 1.00 92.94 114 GLU A N 1
ATOM 946 C CA . GLU A 1 114 ? -10.649 2.374 -10.064 1.00 92.94 114 GLU A CA 1
ATOM 947 C C . GLU A 1 114 ? -11.731 3.405 -10.392 1.00 92.94 114 GLU A C 1
ATOM 949 O O . GLU A 1 114 ? -11.902 3.757 -11.556 1.00 92.94 114 GLU A O 1
ATOM 954 N N . GLU A 1 115 ? -12.410 3.941 -9.377 1.00 93.50 115 GLU A N 1
ATOM 955 C CA . GLU A 1 115 ? -13.419 4.995 -9.544 1.00 93.50 115 GLU A CA 1
ATOM 956 C C . GLU A 1 115 ? -12.809 6.293 -10.093 1.00 93.50 115 GLU A C 1
ATOM 958 O O . GLU A 1 115 ? -13.455 7.005 -10.861 1.00 93.50 115 GLU A O 1
ATOM 963 N N . ALA A 1 116 ? -11.547 6.575 -9.757 1.00 93.19 116 ALA A N 1
ATOM 964 C CA . ALA A 1 116 ? -10.783 7.690 -10.308 1.00 93.19 116 ALA A CA 1
ATOM 965 C C . ALA A 1 116 ? -10.204 7.413 -11.713 1.00 93.19 116 ALA A C 1
ATOM 967 O O . ALA A 1 116 ? -9.571 8.296 -12.292 1.00 93.19 116 ALA A O 1
ATOM 968 N N . GLY A 1 117 ? -10.378 6.205 -12.265 1.00 89.25 117 GLY A N 1
ATOM 969 C CA . GLY A 1 117 ? -9.809 5.811 -13.558 1.00 89.25 117 GLY A CA 1
ATOM 970 C C . GLY A 1 117 ? -8.278 5.719 -13.561 1.00 89.25 117 GLY A C 1
ATOM 971 O O . GLY A 1 117 ? -7.649 5.849 -14.610 1.00 89.25 117 GLY A O 1
ATOM 972 N N . LEU A 1 118 ? -7.665 5.524 -12.392 1.00 87.19 118 LEU A N 1
ATOM 973 C CA . LEU A 1 118 ? -6.220 5.441 -12.226 1.00 87.19 118 LEU A CA 1
ATOM 974 C C . LEU A 1 118 ? -5.731 3.988 -12.360 1.00 87.19 118 LEU A C 1
ATOM 976 O O . LEU A 1 118 ? -6.344 3.069 -11.818 1.00 87.19 118 LEU A O 1
ATOM 980 N N . PRO A 1 119 ? -4.584 3.751 -13.022 1.00 81.81 119 PRO A N 1
ATOM 981 C CA . PRO A 1 119 ? -4.089 2.402 -13.306 1.00 81.81 119 PRO A CA 1
ATOM 982 C C . PRO A 1 119 ? -3.355 1.754 -12.118 1.00 81.81 119 PRO A C 1
ATOM 984 O O . PRO A 1 119 ? -2.650 0.762 -12.307 1.00 81.81 119 PRO A O 1
ATOM 987 N N . TYR A 1 120 ? -3.461 2.331 -10.918 1.00 86.62 120 TYR A N 1
ATOM 988 C CA . TYR A 1 120 ? -2.703 1.923 -9.738 1.00 86.62 120 TYR A CA 1
ATOM 989 C C . TYR A 1 120 ? -3.465 0.909 -8.888 1.00 86.62 120 TYR A C 1
ATOM 991 O O . TYR A 1 120 ? -4.693 0.930 -8.799 1.00 86.62 120 TYR A O 1
ATOM 999 N N . ARG A 1 121 ? -2.708 0.039 -8.219 1.00 90.06 121 ARG A N 1
ATOM 1000 C CA . ARG A 1 121 ? -3.197 -0.906 -7.218 1.00 90.06 121 ARG A CA 1
ATOM 1001 C C . ARG A 1 121 ? -2.214 -1.014 -6.055 1.00 90.06 121 ARG A C 1
ATOM 1003 O O . ARG A 1 121 ? -1.004 -0.864 -6.221 1.00 90.06 121 ARG A O 1
ATOM 1010 N N . VAL A 1 122 ? -2.747 -1.324 -4.883 1.00 92.06 122 VAL A N 1
ATOM 1011 C CA . VAL A 1 122 ? -2.005 -1.694 -3.676 1.00 92.06 122 VAL A CA 1
ATOM 1012 C C . VAL A 1 122 ? -2.364 -3.114 -3.268 1.00 92.06 122 VAL A C 1
ATOM 1014 O O . VAL A 1 122 ? -3.372 -3.668 -3.705 1.00 92.06 122 VAL A O 1
ATOM 1017 N N . THR A 1 123 ? -1.533 -3.705 -2.416 1.00 91.88 123 THR A N 1
ATOM 1018 C CA . THR A 1 123 ? -1.763 -5.039 -1.870 1.00 91.88 123 THR A CA 1
ATOM 1019 C C . THR A 1 123 ? -1.272 -5.126 -0.428 1.00 91.88 123 THR A C 1
ATOM 1021 O O . THR A 1 123 ? -0.227 -4.580 -0.079 1.00 91.88 123 THR A O 1
ATOM 1024 N N . ALA A 1 124 ? -2.026 -5.814 0.426 1.00 92.62 124 ALA A N 1
ATOM 1025 C CA . ALA A 1 124 ? -1.671 -6.108 1.808 1.00 92.62 124 ALA A CA 1
ATOM 1026 C C . ALA A 1 124 ? -0.785 -7.360 1.940 1.00 92.62 124 ALA A C 1
ATOM 1028 O O . ALA A 1 124 ? -0.296 -7.644 3.046 1.00 92.62 124 ALA A O 1
ATOM 1029 N N . LYS A 1 125 ? -0.611 -8.107 0.840 1.00 90.88 125 LYS A N 1
ATOM 1030 C CA . LYS A 1 125 ? 0.140 -9.365 0.760 1.00 90.88 125 LYS A CA 1
ATOM 1031 C C . LYS A 1 125 ? 1.646 -9.125 0.854 1.00 90.88 125 LYS A C 1
ATOM 1033 O O . LYS A 1 125 ? 2.163 -8.103 0.412 1.00 90.88 125 LYS A O 1
ATOM 1038 N N . SER A 1 126 ? 2.355 -10.091 1.430 1.00 90.88 126 SER A N 1
ATOM 1039 C CA . SER A 1 126 ? 3.819 -10.094 1.446 1.00 90.88 126 SER A CA 1
ATOM 1040 C C . SER A 1 126 ? 4.387 -10.472 0.077 1.00 90.88 126 SER A C 1
ATOM 1042 O O . SER A 1 126 ? 3.706 -11.114 -0.725 1.00 90.88 126 SER A O 1
ATOM 1044 N N . PHE A 1 127 ? 5.662 -10.147 -0.157 1.00 91.00 127 PHE A N 1
ATOM 1045 C CA . PHE A 1 127 ? 6.398 -10.635 -1.327 1.00 91.00 127 PHE A CA 1
ATOM 1046 C C . PHE A 1 127 ? 6.342 -12.160 -1.444 1.00 91.00 127 PHE A C 1
ATOM 1048 O O . PHE A 1 127 ? 6.007 -12.668 -2.507 1.00 91.00 127 PHE A O 1
ATOM 1055 N N . GLU A 1 128 ? 6.523 -12.875 -0.334 1.00 91.88 128 GLU A N 1
ATOM 1056 C CA . GLU A 1 128 ? 6.387 -14.334 -0.275 1.00 91.88 128 GLU A CA 1
ATOM 1057 C C . GLU A 1 128 ? 5.010 -14.819 -0.763 1.00 91.88 128 GLU A C 1
ATOM 1059 O O . GLU A 1 128 ? 4.933 -15.694 -1.620 1.00 91.88 128 GLU A O 1
ATOM 1064 N N . THR A 1 129 ? 3.915 -14.208 -0.293 1.00 91.38 129 THR A N 1
ATOM 1065 C CA . THR A 1 129 ? 2.549 -14.580 -0.720 1.00 91.38 129 THR A CA 1
ATOM 1066 C C . THR A 1 129 ? 2.319 -14.304 -2.209 1.00 91.38 129 THR A C 1
ATOM 1068 O O . THR A 1 129 ? 1.524 -14.984 -2.856 1.00 91.38 129 THR A O 1
ATOM 1071 N N . LEU A 1 130 ? 2.996 -13.293 -2.755 1.00 88.44 130 LEU A N 1
ATOM 1072 C CA . LEU A 1 130 ? 2.954 -12.938 -4.173 1.00 88.44 130 LEU A CA 1
ATOM 1073 C C . LEU A 1 130 ? 3.927 -13.772 -5.026 1.00 88.44 130 LEU A C 1
ATOM 1075 O O . LEU A 1 130 ? 3.931 -13.616 -6.244 1.00 88.44 130 LEU A O 1
ATOM 1079 N N . GLY A 1 131 ? 4.748 -14.636 -4.417 1.00 90.19 131 GLY A N 1
ATOM 1080 C CA . GLY A 1 131 ? 5.793 -15.389 -5.115 1.00 90.19 131 GLY A CA 1
ATOM 1081 C C . GLY A 1 131 ? 6.938 -14.513 -5.634 1.00 90.19 131 GLY A C 1
ATOM 1082 O O . GLY A 1 131 ? 7.612 -14.884 -6.591 1.00 90.19 131 GLY A O 1
ATOM 1083 N N . ILE A 1 132 ? 7.139 -13.336 -5.038 1.00 90.12 132 ILE A N 1
ATOM 1084 C CA . ILE A 1 132 ? 8.221 -12.410 -5.374 1.00 90.12 132 ILE A CA 1
ATOM 1085 C C . ILE A 1 132 ? 9.419 -12.772 -4.500 1.00 90.12 132 ILE A C 1
ATOM 1087 O O . ILE A 1 132 ? 9.363 -12.609 -3.280 1.00 90.12 132 ILE A O 1
ATOM 1091 N N . ASP A 1 133 ? 10.507 -13.241 -5.114 1.00 92.00 133 ASP A N 1
ATOM 1092 C CA . ASP A 1 133 ? 11.740 -13.594 -4.401 1.00 92.00 133 ASP A CA 1
ATOM 1093 C C . ASP A 1 133 ? 12.534 -12.341 -3.996 1.00 92.00 133 ASP A C 1
ATOM 1095 O O . ASP A 1 133 ? 13.590 -12.014 -4.535 1.00 92.00 133 ASP A O 1
ATOM 1099 N N . GLN A 1 134 ? 11.972 -11.591 -3.052 1.00 89.94 134 GLN A N 1
ATOM 1100 C CA . GLN A 1 134 ? 12.583 -10.411 -2.460 1.00 89.94 134 GLN A CA 1
ATOM 1101 C C . GLN A 1 134 ? 12.345 -10.378 -0.959 1.00 89.94 134 GLN A C 1
ATOM 1103 O O . GLN A 1 134 ? 11.272 -10.707 -0.452 1.00 89.94 134 GLN A O 1
ATOM 1108 N N . ILE A 1 135 ? 13.359 -9.913 -0.245 1.00 91.19 135 ILE A N 1
ATOM 1109 C CA . ILE A 1 135 ? 13.329 -9.718 1.194 1.00 91.19 135 ILE A CA 1
ATOM 1110 C C . ILE A 1 135 ? 12.751 -8.320 1.470 1.00 91.19 135 ILE A C 1
ATOM 1112 O O . ILE A 1 135 ? 13.284 -7.327 0.963 1.00 91.19 135 ILE A O 1
ATOM 1116 N N . PRO A 1 136 ? 11.654 -8.195 2.241 1.00 90.00 136 PRO A N 1
ATOM 1117 C CA . PRO A 1 136 ? 11.112 -6.891 2.598 1.00 90.00 136 PRO A CA 1
ATOM 1118 C C . PRO A 1 136 ? 12.059 -6.149 3.549 1.00 90.00 136 PRO A C 1
ATOM 1120 O O . PRO A 1 136 ? 12.681 -6.747 4.425 1.00 90.00 136 PRO A O 1
ATOM 1123 N N . LYS A 1 137 ? 12.130 -4.822 3.404 1.00 88.31 137 LYS A N 1
ATOM 1124 C CA . LYS A 1 137 ? 12.870 -3.963 4.338 1.00 88.31 137 LYS A CA 1
ATOM 1125 C C . LYS A 1 137 ? 12.231 -3.982 5.726 1.00 88.31 137 LYS A C 1
ATOM 1127 O O . LYS A 1 137 ? 11.016 -4.118 5.871 1.00 88.31 137 LYS A O 1
ATOM 1132 N N . LEU A 1 138 ? 13.054 -3.753 6.739 1.00 85.06 138 LEU A N 1
ATOM 1133 C CA . LEU A 1 138 ? 12.617 -3.526 8.106 1.00 85.06 138 LEU A CA 1
ATOM 1134 C C . LEU A 1 138 ? 12.032 -2.113 8.237 1.00 85.06 138 LEU A C 1
ATOM 1136 O O . LEU A 1 138 ? 12.628 -1.133 7.779 1.00 85.06 138 LEU A O 1
ATOM 1140 N N . HIS A 1 139 ? 10.854 -2.015 8.856 1.00 81.25 139 HIS A N 1
ATOM 1141 C CA . HIS A 1 139 ? 10.146 -0.750 9.044 1.00 81.25 139 HIS A CA 1
ATOM 1142 C C . HIS A 1 139 ? 10.942 0.205 9.945 1.00 81.25 139 HIS A C 1
ATOM 1144 O O . HIS A 1 139 ? 11.319 -0.146 11.063 1.00 81.25 139 HIS A O 1
ATOM 1150 N N . ILE A 1 140 ? 11.159 1.426 9.453 1.00 71.31 140 ILE A N 1
ATOM 1151 C CA . ILE A 1 140 ? 11.823 2.512 10.176 1.00 71.31 140 ILE A CA 1
ATOM 1152 C C . ILE A 1 140 ? 10.743 3.282 10.938 1.00 71.31 140 ILE A C 1
ATOM 1154 O O . ILE A 1 140 ? 10.226 4.286 10.464 1.00 71.31 140 ILE A O 1
ATOM 1158 N N . GLY A 1 141 ? 10.361 2.751 12.095 1.00 64.81 141 GLY A N 1
ATOM 1159 C CA . GLY A 1 141 ? 9.472 3.425 13.040 1.00 64.81 141 GLY A CA 1
ATOM 1160 C C . GLY A 1 141 ? 10.219 3.818 14.317 1.00 64.81 141 GLY A C 1
ATOM 1161 O O . GLY A 1 141 ? 11.395 3.480 14.463 1.00 64.81 141 GLY A O 1
ATOM 1162 N N . PRO A 1 142 ? 9.546 4.449 15.295 1.00 58.00 142 PRO A N 1
ATOM 1163 C CA . PRO A 1 142 ? 10.107 4.783 16.614 1.00 58.00 142 PRO A CA 1
ATOM 1164 C C . PRO A 1 142 ? 10.554 3.577 17.482 1.00 58.00 142 PRO A C 1
ATOM 1166 O O . PRO A 1 142 ? 10.608 3.668 18.705 1.00 58.00 142 PRO A O 1
ATOM 1169 N N . ALA A 1 143 ? 10.833 2.407 16.904 1.00 53.56 143 ALA A N 1
ATOM 1170 C CA . ALA A 1 143 ? 10.965 1.151 17.626 1.00 53.56 143 ALA A CA 1
ATOM 1171 C C . ALA A 1 143 ? 12.261 1.051 18.456 1.00 53.56 143 ALA A C 1
ATOM 1173 O O . ALA A 1 143 ? 13.364 0.864 17.952 1.00 53.56 143 ALA A O 1
ATOM 1174 N N . HIS A 1 144 ? 12.052 1.056 19.771 1.00 50.50 144 HIS A N 1
ATOM 1175 C CA . HIS A 1 144 ? 12.968 0.929 20.909 1.00 50.50 144 HIS A CA 1
ATOM 1176 C C . HIS A 1 144 ? 13.878 -0.328 20.979 1.00 50.50 144 HIS A C 1
ATOM 1178 O O . HIS A 1 144 ? 14.378 -0.633 22.057 1.00 50.50 144 HIS A O 1
ATOM 1184 N N . HIS A 1 145 ? 14.050 -1.105 19.902 1.00 57.56 145 HIS A N 1
ATOM 1185 C CA . HIS A 1 145 ? 14.709 -2.430 19.956 1.00 57.56 145 HIS A CA 1
ATOM 1186 C C . HIS A 1 145 ? 16.018 -2.518 19.161 1.00 57.56 145 HIS A C 1
ATOM 1188 O O . HIS A 1 145 ? 16.766 -3.475 19.339 1.00 57.56 145 HIS A O 1
ATOM 1194 N N . MET A 1 146 ? 16.309 -1.538 18.302 1.00 68.19 146 MET A N 1
ATOM 1195 C CA . MET A 1 146 ? 17.534 -1.493 17.505 1.00 68.19 146 MET A CA 1
ATOM 1196 C C . MET A 1 146 ? 17.958 -0.036 17.299 1.00 68.19 146 MET A C 1
ATOM 1198 O O . MET A 1 146 ? 17.100 0.790 16.978 1.00 68.19 146 MET A O 1
ATOM 1202 N N . PRO A 1 147 ? 19.244 0.313 17.469 1.00 79.75 147 PRO A N 1
ATOM 1203 C CA . PRO A 1 147 ? 19.740 1.633 17.100 1.00 79.75 147 PRO A CA 1
ATOM 1204 C C . PRO A 1 147 ? 19.435 1.928 15.625 1.00 79.75 147 PRO A C 1
ATOM 1206 O O . PRO A 1 147 ? 19.596 1.056 14.772 1.00 79.75 147 PRO A O 1
ATOM 1209 N N . ALA A 1 148 ? 19.036 3.164 15.309 1.00 77.56 148 ALA A N 1
ATOM 1210 C CA . ALA A 1 148 ? 18.685 3.563 13.940 1.00 77.56 148 ALA A CA 1
ATOM 1211 C C . ALA A 1 148 ? 19.795 3.240 12.920 1.00 77.56 148 ALA A C 1
ATOM 1213 O O . ALA A 1 148 ? 19.512 2.816 11.805 1.00 77.56 148 ALA A O 1
ATOM 1214 N N . THR A 1 149 ? 21.061 3.362 13.326 1.00 80.88 149 THR A N 1
ATOM 1215 C CA . THR A 1 149 ? 22.233 3.029 12.506 1.00 80.88 149 THR A CA 1
ATOM 1216 C C . THR A 1 149 ? 22.324 1.545 12.149 1.00 80.88 149 THR A C 1
ATOM 1218 O O . THR A 1 149 ? 22.666 1.209 11.019 1.00 80.88 149 THR A O 1
ATOM 1221 N N . GLU A 1 150 ? 22.000 0.648 13.081 1.00 84.50 150 GLU A N 1
ATOM 1222 C CA . GLU A 1 150 ? 22.001 -0.798 12.831 1.00 84.50 150 GLU A CA 1
ATOM 1223 C C . GLU A 1 150 ? 20.835 -1.192 11.912 1.00 84.50 150 GLU A C 1
ATOM 1225 O O . GLU A 1 150 ? 21.010 -1.984 10.986 1.00 84.50 150 GLU A O 1
ATOM 1230 N N . LEU A 1 151 ? 19.659 -0.587 12.108 1.00 82.31 151 LEU A N 1
ATOM 1231 C CA . LEU A 1 151 ? 18.500 -0.795 11.239 1.00 82.31 151 LEU A CA 1
ATOM 1232 C C . LEU A 1 151 ? 18.780 -0.342 9.797 1.00 82.31 151 LEU A C 1
ATOM 1234 O O . LEU A 1 151 ? 18.427 -1.036 8.842 1.00 82.31 151 LEU A O 1
ATOM 1238 N N . GLU A 1 152 ? 19.435 0.811 9.640 1.00 80.56 152 GLU A N 1
ATOM 1239 C CA . GLU A 1 152 ? 19.889 1.325 8.346 1.00 80.56 152 GLU A CA 1
ATOM 1240 C C . GLU A 1 152 ? 20.861 0.354 7.663 1.00 80.56 152 GLU A C 1
ATOM 1242 O O . GLU A 1 152 ? 20.683 0.052 6.483 1.00 80.56 152 GLU A O 1
ATOM 1247 N N . ALA A 1 153 ? 21.854 -0.166 8.394 1.00 84.25 153 ALA A N 1
ATOM 1248 C CA . ALA A 1 153 ? 22.813 -1.133 7.863 1.00 84.25 153 ALA A CA 1
ATOM 1249 C C . ALA A 1 153 ? 22.117 -2.413 7.373 1.00 84.25 153 ALA A C 1
ATOM 1251 O O . ALA A 1 153 ? 22.319 -2.816 6.228 1.00 84.25 153 ALA A O 1
ATOM 1252 N N . LYS A 1 154 ? 21.201 -2.977 8.170 1.00 87.00 154 LYS A N 1
ATOM 1253 C CA . LYS A 1 154 ? 20.421 -4.162 7.769 1.00 87.00 154 LYS A CA 1
ATOM 1254 C C . LYS A 1 154 ? 19.556 -3.906 6.543 1.00 87.00 154 LYS A C 1
ATOM 1256 O O . LYS A 1 154 ? 19.470 -4.749 5.657 1.00 87.00 154 LYS A O 1
ATOM 1261 N N . ASN A 1 155 ? 18.925 -2.737 6.454 1.00 86.62 155 ASN A N 1
ATOM 1262 C CA . ASN A 1 155 ? 18.154 -2.383 5.267 1.00 86.62 155 ASN A CA 1
ATOM 1263 C C . ASN A 1 155 ? 19.040 -2.243 4.022 1.00 86.62 155 ASN A C 1
ATOM 1265 O O . ASN A 1 155 ? 18.606 -2.646 2.945 1.00 86.62 155 ASN A O 1
ATOM 1269 N N . LYS A 1 156 ? 20.273 -1.734 4.148 1.00 83.88 156 LYS A N 1
ATOM 1270 C CA . LYS A 1 156 ? 21.243 -1.704 3.039 1.00 83.88 156 LYS A CA 1
ATOM 1271 C C . LYS A 1 156 ? 21.658 -3.108 2.600 1.00 83.88 156 LYS A C 1
ATOM 1273 O O . LYS A 1 156 ? 21.659 -3.374 1.403 1.00 83.88 156 LYS A O 1
ATOM 1278 N N . GLU A 1 157 ? 21.933 -4.005 3.545 1.00 88.69 157 GLU A N 1
ATOM 1279 C CA . GLU A 1 157 ? 22.234 -5.417 3.261 1.00 88.69 157 GLU A CA 1
ATOM 1280 C C . GLU A 1 157 ? 21.075 -6.101 2.522 1.00 88.69 157 GLU A C 1
ATOM 1282 O O . GLU A 1 157 ? 21.287 -6.735 1.493 1.00 88.69 157 GLU A O 1
ATOM 1287 N N . ILE A 1 158 ? 19.836 -5.898 2.984 1.00 89.94 158 ILE A N 1
ATOM 1288 C CA . ILE A 1 158 ? 18.627 -6.417 2.325 1.00 89.94 158 ILE A CA 1
ATOM 1289 C C . ILE A 1 158 ? 18.502 -5.896 0.888 1.00 89.94 158 ILE A C 1
ATOM 1291 O O . ILE A 1 158 ? 18.152 -6.657 -0.015 1.00 89.94 158 ILE A O 1
ATOM 1295 N N . ILE A 1 159 ? 18.763 -4.605 0.653 1.00 85.50 159 ILE A N 1
ATOM 1296 C CA . ILE A 1 159 ? 18.694 -4.032 -0.698 1.00 85.50 159 ILE A CA 1
ATOM 1297 C C . ILE A 1 159 ? 19.777 -4.645 -1.594 1.00 85.50 159 ILE A C 1
ATOM 1299 O O . ILE A 1 159 ? 19.468 -5.011 -2.725 1.00 85.50 159 ILE A O 1
ATOM 1303 N N . ALA A 1 160 ? 21.008 -4.796 -1.100 1.00 85.12 160 ALA A N 1
ATOM 1304 C CA . ALA A 1 160 ? 22.102 -5.405 -1.856 1.00 85.12 160 ALA A CA 1
ATOM 1305 C C . ALA A 1 160 ? 21.813 -6.876 -2.210 1.00 85.12 160 ALA A C 1
ATOM 1307 O O . ALA A 1 160 ? 22.004 -7.285 -3.354 1.00 85.12 160 ALA A O 1
ATOM 1308 N N . GLU A 1 161 ? 21.278 -7.651 -1.264 1.00 90.81 161 GLU A N 1
ATOM 1309 C CA . GLU A 1 161 ? 20.889 -9.045 -1.499 1.00 90.81 161 GLU A CA 1
ATOM 1310 C C . GLU A 1 161 ? 19.756 -9.148 -2.530 1.00 90.81 161 GLU A C 1
ATOM 1312 O O . GLU A 1 161 ? 19.813 -9.955 -3.455 1.00 90.81 161 GLU A O 1
ATOM 1317 N N . ASN A 1 162 ? 18.743 -8.282 -2.434 1.00 91.62 162 ASN A N 1
ATOM 1318 C CA . ASN A 1 162 ? 17.682 -8.223 -3.439 1.00 91.62 162 ASN A CA 1
ATOM 1319 C C . ASN A 1 162 ? 18.217 -7.839 -4.823 1.00 91.62 162 ASN A C 1
ATOM 1321 O O . ASN A 1 162 ? 17.780 -8.420 -5.814 1.00 91.62 162 ASN A O 1
ATOM 1325 N N . ALA A 1 163 ? 19.154 -6.889 -4.906 1.00 88.50 163 ALA A N 1
ATOM 1326 C CA . ALA A 1 163 ? 19.778 -6.511 -6.170 1.00 88.50 163 ALA A CA 1
ATOM 1327 C C . ALA A 1 163 ? 20.510 -7.707 -6.792 1.00 88.50 163 ALA A C 1
ATOM 1329 O O . ALA A 1 163 ? 20.306 -7.992 -7.969 1.00 88.50 163 ALA A O 1
ATOM 1330 N N . LYS A 1 164 ? 21.268 -8.475 -5.999 1.00 90.25 164 LYS A N 1
ATOM 1331 C CA . LYS A 1 164 ? 21.920 -9.713 -6.453 1.00 90.25 164 LYS A CA 1
ATOM 1332 C C . LYS A 1 164 ? 20.916 -10.718 -7.031 1.00 90.25 164 LYS A C 1
ATOM 1334 O O . LYS A 1 164 ? 21.122 -11.204 -8.139 1.00 90.25 164 LYS A O 1
ATOM 1339 N N . LYS A 1 165 ? 19.796 -10.962 -6.342 1.00 93.06 165 LYS A N 1
ATOM 1340 C CA . LYS A 1 165 ? 18.720 -11.831 -6.857 1.00 93.06 165 LYS A CA 1
ATOM 1341 C C . LYS A 1 165 ? 18.157 -11.344 -8.191 1.00 93.06 165 LYS A C 1
ATOM 1343 O O . LYS A 1 165 ? 17.829 -12.154 -9.048 1.00 93.06 165 LYS A O 1
ATOM 1348 N N . ILE A 1 166 ? 18.058 -10.030 -8.384 1.00 92.69 166 ILE A N 1
ATOM 1349 C CA . ILE A 1 166 ? 17.577 -9.426 -9.635 1.00 92.69 166 ILE A CA 1
ATOM 1350 C C . ILE A 1 166 ? 18.623 -9.547 -10.750 1.00 92.69 166 ILE A C 1
ATOM 1352 O O . ILE A 1 166 ? 18.247 -9.803 -11.890 1.00 92.69 166 ILE A O 1
ATOM 1356 N N . TYR A 1 167 ? 19.918 -9.421 -10.446 1.00 90.88 167 TYR A N 1
ATOM 1357 C CA . TYR A 1 167 ? 20.981 -9.711 -11.416 1.00 90.88 167 TYR A CA 1
ATOM 1358 C C . TYR A 1 167 ? 20.941 -11.175 -11.883 1.00 90.88 167 TYR A C 1
ATOM 1360 O O . TYR A 1 167 ? 21.128 -11.443 -13.069 1.00 90.88 167 TYR A O 1
ATOM 1368 N N . GLU A 1 168 ? 20.673 -12.113 -10.970 1.00 92.88 168 GLU A N 1
ATOM 1369 C CA . GLU A 1 168 ? 20.548 -13.546 -11.275 1.00 92.88 168 GLU A CA 1
ATOM 1370 C C . GLU A 1 168 ? 19.231 -13.882 -11.999 1.00 92.88 168 GLU A C 1
ATOM 1372 O O . GLU A 1 168 ? 19.207 -14.704 -12.916 1.00 92.88 168 GLU A O 1
ATOM 1377 N N . SER A 1 169 ? 18.128 -13.239 -11.608 1.00 94.38 169 SER A N 1
ATOM 1378 C CA . SER A 1 169 ? 16.792 -13.458 -12.160 1.00 94.38 169 SER A CA 1
ATOM 1379 C C . SER A 1 169 ? 16.033 -12.131 -12.309 1.00 94.38 169 SER A C 1
ATOM 1381 O O . SER A 1 169 ? 15.232 -11.756 -11.443 1.00 94.38 169 SER A O 1
ATOM 1383 N N . PRO A 1 170 ? 16.227 -11.398 -13.424 1.00 94.69 170 PRO A N 1
ATOM 1384 C CA . PRO A 1 170 ? 15.622 -10.077 -13.588 1.00 94.69 170 PRO A CA 1
ATOM 1385 C C . PRO A 1 170 ? 14.094 -10.128 -13.613 1.00 94.69 170 PRO A C 1
ATOM 1387 O O . PRO A 1 170 ? 13.435 -9.174 -13.209 1.00 94.69 170 PRO A O 1
ATOM 1390 N N . GLU A 1 171 ? 13.504 -11.256 -14.016 1.00 94.88 171 GLU A N 1
ATOM 1391 C CA . GLU A 1 171 ? 12.053 -11.457 -14.116 1.00 94.88 171 GLU A CA 1
ATOM 1392 C C . GLU A 1 171 ? 11.299 -11.273 -12.787 1.00 94.88 171 GLU A C 1
ATOM 1394 O O . GLU A 1 171 ? 10.084 -11.065 -12.800 1.00 94.88 171 GLU A O 1
ATOM 1399 N N . ILE A 1 172 ? 12.000 -11.280 -11.644 1.00 93.50 172 ILE A N 1
ATOM 1400 C CA . ILE A 1 172 ? 11.459 -10.866 -10.337 1.00 93.50 172 ILE A CA 1
ATOM 1401 C C . ILE A 1 172 ? 10.805 -9.474 -10.429 1.00 93.50 172 ILE A C 1
ATOM 1403 O O . ILE A 1 172 ? 9.788 -9.208 -9.781 1.00 93.50 172 ILE A O 1
ATOM 1407 N N . VAL A 1 173 ? 11.341 -8.594 -11.281 1.00 92.94 173 VAL A N 1
ATOM 1408 C CA . VAL A 1 173 ? 10.819 -7.245 -11.535 1.00 92.94 173 VAL A CA 1
ATOM 1409 C C . VAL A 1 173 ? 9.377 -7.274 -12.054 1.00 92.94 173 VAL A C 1
ATOM 1411 O O . VAL A 1 173 ? 8.589 -6.406 -11.679 1.00 92.94 173 VAL A O 1
ATOM 1414 N N . PHE A 1 174 ? 8.964 -8.292 -12.818 1.00 93.62 174 PHE A N 1
ATOM 1415 C CA . PHE A 1 174 ? 7.569 -8.394 -13.261 1.00 93.62 174 PHE A CA 1
ATOM 1416 C C . PHE A 1 174 ? 6.601 -8.583 -12.104 1.00 93.62 174 PHE A C 1
ATOM 1418 O O . PHE A 1 174 ? 5.497 -8.040 -12.138 1.00 93.62 174 PHE A O 1
ATOM 1425 N N . GLY A 1 175 ? 7.017 -9.299 -11.058 1.00 88.94 175 GLY A N 1
ATOM 1426 C CA . GLY A 1 175 ? 6.253 -9.393 -9.822 1.00 88.94 175 GLY A CA 1
ATOM 1427 C C . GLY A 1 175 ? 5.975 -8.005 -9.254 1.00 88.94 175 GLY A C 1
ATOM 1428 O O . GLY A 1 175 ? 4.825 -7.686 -8.971 1.00 88.94 175 GLY A O 1
ATOM 1429 N N . ARG A 1 176 ? 7.002 -7.142 -9.198 1.00 85.69 176 ARG A N 1
ATOM 1430 C CA . ARG A 1 176 ? 6.895 -5.767 -8.676 1.00 85.69 176 ARG A CA 1
ATOM 1431 C C . ARG A 1 176 ? 5.957 -4.880 -9.490 1.00 85.69 176 ARG A C 1
ATOM 1433 O O . ARG A 1 176 ? 5.170 -4.124 -8.928 1.00 85.69 176 ARG A O 1
ATOM 1440 N N . ILE A 1 177 ? 6.049 -4.967 -10.813 1.00 89.50 177 ILE A N 1
ATOM 1441 C CA . ILE A 1 177 ? 5.214 -4.159 -11.702 1.00 89.50 177 ILE A CA 1
ATOM 1442 C C . ILE A 1 177 ? 3.770 -4.652 -11.635 1.00 89.50 177 ILE A C 1
ATOM 1444 O O . ILE A 1 177 ? 2.863 -3.874 -11.364 1.00 89.50 177 ILE A O 1
ATOM 1448 N N . SER A 1 178 ? 3.559 -5.954 -11.825 1.00 86.19 178 SER A N 1
ATOM 1449 C CA . SER A 1 178 ? 2.231 -6.537 -12.039 1.00 86.19 178 SER A CA 1
ATOM 1450 C C . SER A 1 178 ? 1.277 -6.426 -10.848 1.00 86.19 178 SER A C 1
ATOM 1452 O O . SER A 1 178 ? 0.063 -6.413 -11.059 1.00 86.19 178 SER A O 1
ATOM 1454 N N . TYR A 1 179 ? 1.787 -6.317 -9.612 1.00 79.19 179 TYR A N 1
ATOM 1455 C CA . TYR A 1 179 ? 0.919 -6.114 -8.446 1.00 79.19 179 TYR A CA 1
ATOM 1456 C C . TYR A 1 179 ? 0.391 -4.675 -8.342 1.00 79.19 179 TYR A C 1
ATOM 1458 O O . TYR A 1 179 ? -0.678 -4.475 -7.769 1.00 79.19 179 TYR A O 1
ATOM 1466 N N . THR A 1 180 ? 1.110 -3.683 -8.889 1.00 79.25 180 THR A N 1
ATOM 1467 C CA . THR A 1 180 ? 0.670 -2.272 -8.904 1.00 79.25 180 THR A CA 1
ATOM 1468 C C . THR A 1 180 ? -0.000 -1.875 -10.208 1.00 79.25 180 THR A C 1
ATOM 1470 O O . THR A 1 180 ? -0.911 -1.052 -10.195 1.00 79.25 180 THR A O 1
ATOM 1473 N N . LYS A 1 181 ? 0.445 -2.452 -11.327 1.00 86.19 181 LYS A N 1
ATOM 1474 C CA . LYS A 1 181 ? 0.010 -2.123 -12.680 1.00 86.19 181 LYS A CA 1
ATOM 1475 C C . LYS A 1 181 ? -0.373 -3.401 -13.433 1.00 86.19 181 LYS A C 1
ATOM 1477 O O . LYS A 1 181 ? 0.500 -4.212 -13.740 1.00 86.19 181 LYS A O 1
ATOM 1482 N N . PRO A 1 182 ? -1.661 -3.596 -13.766 1.00 84.50 182 PRO A N 1
ATOM 1483 C CA . PRO A 1 182 ? -2.124 -4.784 -14.489 1.00 84.50 182 PRO A CA 1
ATOM 1484 C C . PRO A 1 182 ? -1.571 -4.870 -15.918 1.00 84.50 182 PRO A C 1
ATOM 1486 O O . PRO A 1 182 ? -1.365 -5.959 -16.458 1.00 84.50 182 PRO A O 1
ATOM 1489 N N . VAL A 1 183 ? -1.355 -3.698 -16.506 1.00 88.38 183 VAL A N 1
ATOM 1490 C CA . VAL A 1 183 ? -0.823 -3.461 -17.838 1.00 88.38 183 VAL A CA 1
ATOM 1491 C C . VAL A 1 183 ? 0.237 -2.377 -17.684 1.00 88.38 183 VAL A C 1
ATOM 1493 O O . VAL A 1 183 ? 0.030 -1.420 -16.935 1.00 88.38 183 VAL A O 1
ATOM 1496 N N . PHE A 1 184 ? 1.382 -2.549 -18.332 1.00 91.50 184 PHE A N 1
ATOM 1497 C CA . PHE A 1 184 ? 2.563 -1.717 -18.118 1.00 91.50 184 PHE A CA 1
ATOM 1498 C C . PHE A 1 184 ? 3.325 -1.471 -19.420 1.00 91.50 184 PHE A C 1
ATOM 1500 O O . PHE A 1 184 ? 3.216 -2.241 -20.375 1.00 91.50 184 PHE A O 1
ATOM 1507 N N . THR A 1 185 ? 4.085 -0.380 -19.471 1.00 91.44 185 THR A N 1
ATOM 1508 C CA . THR A 1 185 ? 4.868 0.001 -20.654 1.00 91.44 185 THR A CA 1
ATOM 1509 C C . THR A 1 185 ? 6.325 -0.467 -20.570 1.00 91.44 185 THR A C 1
ATOM 1511 O O . THR A 1 185 ? 6.797 -0.963 -19.544 1.00 91.44 185 THR A O 1
ATOM 1514 N N . LYS A 1 186 ? 7.081 -0.256 -21.653 1.00 91.50 186 LYS A N 1
ATOM 1515 C CA . LYS A 1 186 ? 8.544 -0.412 -21.671 1.00 91.50 186 LYS A CA 1
ATOM 1516 C C . LYS A 1 186 ? 9.237 0.460 -20.627 1.00 91.50 186 LYS A C 1
ATOM 1518 O O . LYS A 1 186 ? 10.202 0.019 -20.004 1.00 91.50 186 LYS A O 1
ATOM 1523 N N . GLU A 1 187 ? 8.739 1.676 -20.431 1.00 90.19 187 GLU A N 1
ATOM 1524 C CA . GLU A 1 187 ? 9.251 2.616 -19.439 1.00 90.19 187 GLU A CA 1
ATOM 1525 C C . GLU A 1 187 ? 8.936 2.148 -18.018 1.00 90.19 187 GLU A C 1
ATOM 1527 O O . GLU A 1 187 ? 9.769 2.317 -17.135 1.00 90.19 187 GLU A O 1
ATOM 1532 N N . ASP A 1 188 ? 7.781 1.519 -17.784 1.00 91.00 188 ASP A N 1
ATOM 1533 C CA . ASP A 1 188 ? 7.463 0.931 -16.479 1.00 91.00 188 ASP A CA 1
ATOM 1534 C C . ASP A 1 188 ? 8.423 -0.208 -16.115 1.00 91.00 188 ASP A C 1
ATOM 1536 O O . ASP A 1 188 ? 8.855 -0.301 -14.965 1.00 91.00 188 ASP A O 1
ATOM 1540 N N . ILE A 1 189 ? 8.808 -1.035 -17.095 1.00 92.81 189 ILE A N 1
ATOM 1541 C CA . ILE A 1 189 ? 9.836 -2.071 -16.910 1.00 92.81 189 ILE A CA 1
ATOM 1542 C C . ILE A 1 189 ? 11.179 -1.432 -16.546 1.00 92.81 189 ILE A C 1
ATOM 1544 O O . ILE A 1 189 ? 11.820 -1.866 -15.589 1.00 92.81 189 ILE A O 1
ATOM 1548 N N . ALA A 1 190 ? 11.575 -0.378 -17.263 1.00 90.75 190 ALA A N 1
ATOM 1549 C CA . ALA A 1 190 ? 12.823 0.336 -17.009 1.00 90.75 190 ALA A CA 1
ATOM 1550 C C . ALA A 1 190 ? 12.844 0.949 -15.600 1.00 90.75 190 ALA A C 1
ATOM 1552 O O . ALA A 1 190 ? 13.774 0.704 -14.842 1.00 90.75 190 ALA A O 1
ATOM 1553 N N . ILE A 1 191 ? 11.781 1.666 -15.217 1.00 88.06 191 ILE A N 1
ATOM 1554 C CA . ILE A 1 191 ? 11.612 2.257 -13.880 1.00 88.06 191 ILE A CA 1
ATOM 1555 C C . ILE A 1 191 ? 11.720 1.187 -12.799 1.00 88.06 191 ILE A C 1
ATOM 1557 O O . ILE A 1 191 ? 12.441 1.366 -11.821 1.00 88.06 191 ILE A O 1
ATOM 1561 N N . ALA A 1 192 ? 10.998 0.078 -12.958 1.00 89.81 192 ALA A N 1
ATOM 1562 C CA . ALA A 1 192 ? 10.967 -0.962 -11.945 1.00 89.81 192 ALA A CA 1
ATOM 1563 C C . ALA A 1 192 ? 12.312 -1.685 -11.817 1.00 89.81 192 ALA A C 1
ATOM 1565 O O . ALA A 1 192 ? 12.682 -2.048 -10.700 1.00 89.81 192 ALA A O 1
ATOM 1566 N N . LEU A 1 193 ? 13.048 -1.855 -12.922 1.00 91.06 193 LEU A N 1
ATOM 1567 C CA . LEU A 1 193 ? 14.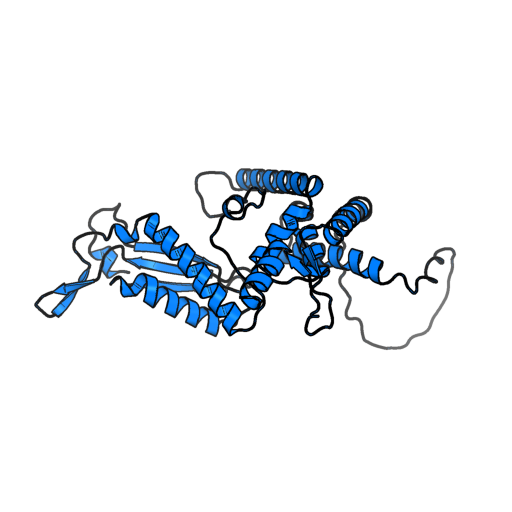412 -2.377 -12.919 1.00 91.06 193 LEU A CA 1
ATOM 1568 C C . LEU A 1 193 ? 15.393 -1.383 -12.273 1.00 91.06 193 LEU A C 1
ATOM 1570 O O . LEU A 1 193 ? 16.213 -1.789 -11.454 1.00 91.06 193 LEU A O 1
ATOM 1574 N N . SER A 1 194 ? 15.281 -0.084 -12.564 1.00 86.12 194 SER A N 1
ATOM 1575 C CA . SER A 1 194 ? 16.111 0.952 -11.935 1.00 86.12 194 SER A CA 1
ATOM 1576 C C . SER A 1 194 ? 15.872 1.012 -10.428 1.00 86.12 194 SER A C 1
ATOM 1578 O O . SER A 1 194 ? 16.825 0.964 -9.657 1.00 86.12 194 SER A O 1
ATOM 1580 N N . ASP A 1 195 ? 14.611 1.020 -9.989 1.00 83.12 195 ASP A N 1
ATOM 1581 C CA . ASP A 1 195 ? 14.250 0.971 -8.567 1.00 83.12 195 ASP A CA 1
ATOM 1582 C C . ASP A 1 195 ? 14.757 -0.319 -7.898 1.00 83.12 195 ASP A C 1
ATOM 1584 O O . ASP A 1 195 ? 15.151 -0.329 -6.733 1.00 83.12 195 ASP A O 1
ATOM 1588 N N . ALA A 1 196 ? 14.739 -1.434 -8.621 1.00 84.12 196 ALA A N 1
ATOM 1589 C CA . ALA A 1 196 ? 15.229 -2.716 -8.136 1.00 84.12 196 ALA A CA 1
ATOM 1590 C C . ALA A 1 196 ? 16.752 -2.730 -7.925 1.00 84.12 196 ALA A C 1
ATOM 1592 O O . ALA A 1 196 ? 17.221 -3.279 -6.928 1.00 84.12 196 ALA A O 1
ATOM 1593 N N . LEU A 1 197 ? 17.510 -2.128 -8.842 1.00 82.69 197 LEU A N 1
ATOM 1594 C CA . LEU A 1 197 ? 18.970 -2.179 -8.835 1.00 82.69 197 LEU A CA 1
ATOM 1595 C C . LEU A 1 197 ? 19.606 -1.024 -8.058 1.00 82.69 197 LEU A C 1
ATOM 1597 O O . LEU A 1 197 ? 20.586 -1.239 -7.360 1.00 82.69 197 LEU A O 1
ATOM 1601 N N . MET A 1 198 ? 19.062 0.191 -8.132 1.00 70.75 198 MET A N 1
ATOM 1602 C CA . MET A 1 198 ? 19.781 1.415 -7.748 1.00 70.75 198 MET A CA 1
ATOM 1603 C C . MET A 1 198 ? 19.319 2.049 -6.430 1.00 70.75 198 MET A C 1
ATOM 1605 O O . MET A 1 198 ? 19.916 3.022 -5.981 1.00 70.75 198 MET A O 1
ATOM 1609 N N . VAL A 1 199 ? 18.314 1.497 -5.738 1.00 64.50 199 VAL A N 1
ATOM 1610 C CA . VAL A 1 199 ? 17.831 2.061 -4.455 1.00 64.50 199 VAL A CA 1
ATOM 1611 C C . VAL A 1 199 ? 18.912 2.104 -3.361 1.00 64.50 199 VAL A C 1
ATOM 1613 O O . VAL A 1 199 ? 18.802 2.905 -2.436 1.00 64.50 199 VAL A O 1
ATOM 1616 N N . HIS A 1 200 ? 19.977 1.299 -3.458 1.00 61.88 200 HIS A N 1
ATOM 1617 C CA . HIS A 1 200 ? 21.105 1.349 -2.518 1.00 61.88 200 HIS A CA 1
ATOM 1618 C C . HIS A 1 200 ? 22.110 2.481 -2.796 1.00 61.88 200 HIS A C 1
ATOM 1620 O O . HIS A 1 200 ? 22.939 2.759 -1.931 1.00 61.88 200 HIS A O 1
ATOM 1626 N N . LEU A 1 201 ? 22.044 3.120 -3.970 1.00 59.66 201 LEU A N 1
ATOM 1627 C CA . LEU A 1 201 ? 22.939 4.211 -4.373 1.00 59.66 201 LEU A CA 1
ATOM 1628 C C . LEU A 1 201 ? 22.484 5.583 -3.844 1.00 59.66 201 LEU A C 1
ATOM 1630 O O . LEU A 1 201 ? 23.241 6.547 -3.913 1.00 59.66 201 LEU A O 1
ATOM 1634 N N . VAL A 1 202 ? 21.268 5.666 -3.291 1.00 58.25 202 VAL A N 1
ATOM 1635 C CA . VAL A 1 202 ? 20.720 6.875 -2.657 1.00 58.25 202 VAL A CA 1
ATOM 1636 C C . VAL A 1 202 ? 21.500 7.166 -1.368 1.00 58.25 202 VAL A C 1
ATOM 1638 O O . VAL A 1 202 ? 21.562 6.328 -0.459 1.00 58.25 202 VAL A O 1
ATOM 1641 N N . SER A 1 203 ? 22.127 8.341 -1.294 1.00 50.59 203 SER A N 1
ATOM 1642 C CA . SER A 1 203 ? 22.975 8.735 -0.163 1.00 50.59 203 SER A CA 1
ATOM 1643 C C . SER A 1 203 ? 22.143 9.261 1.012 1.00 50.59 203 SER A C 1
ATOM 1645 O O . SER A 1 203 ? 20.962 9.572 0.897 1.00 50.59 203 SER A O 1
ATOM 1647 N N . LYS A 1 204 ? 22.746 9.350 2.201 1.00 44.16 204 LYS A N 1
ATOM 1648 C CA . LYS A 1 204 ? 22.085 9.904 3.392 1.00 44.16 204 LYS A CA 1
ATOM 1649 C C . LYS A 1 204 ? 22.163 11.434 3.368 1.00 44.16 204 LYS A C 1
ATOM 1651 O O . LYS A 1 204 ? 23.250 11.983 3.230 1.00 44.16 204 LYS A O 1
ATOM 1656 N N . GLY A 1 205 ? 21.033 12.106 3.602 1.00 50.59 205 GLY A N 1
ATOM 1657 C CA . GLY A 1 205 ? 20.948 13.572 3.722 1.00 50.59 205 GLY A CA 1
ATOM 1658 C C . GLY A 1 205 ? 20.576 14.301 2.428 1.00 50.59 205 GLY A C 1
ATOM 1659 O O . GLY A 1 205 ? 20.384 15.514 2.452 1.00 50.59 205 GLY A O 1
ATOM 1660 N N . SER A 1 206 ? 20.442 13.566 1.328 1.00 54.25 206 SER A N 1
ATOM 1661 C CA . SER A 1 206 ? 19.818 14.028 0.097 1.00 54.25 206 SER A CA 1
ATOM 1662 C C . SER A 1 206 ? 18.295 13.930 0.185 1.00 54.25 206 SER A C 1
ATOM 1664 O O . SER A 1 206 ? 17.721 13.213 1.011 1.00 54.25 206 SER A O 1
ATOM 1666 N N . ASP A 1 207 ? 17.627 14.672 -0.688 1.00 63.38 207 ASP A N 1
ATOM 1667 C CA . ASP A 1 207 ? 16.205 14.505 -0.943 1.00 63.38 207 ASP A CA 1
ATOM 1668 C C . ASP A 1 207 ? 15.997 13.143 -1.634 1.00 63.38 207 ASP A C 1
ATOM 1670 O O . ASP A 1 207 ? 16.200 12.998 -2.841 1.00 63.38 207 ASP A O 1
ATOM 1674 N N . ILE A 1 208 ? 15.662 12.121 -0.835 1.00 63.81 208 ILE A N 1
ATOM 1675 C CA . ILE A 1 208 ? 15.498 10.724 -1.275 1.00 63.81 208 ILE A CA 1
ATOM 1676 C C . ILE A 1 208 ? 14.531 10.631 -2.461 1.00 63.81 208 ILE A C 1
ATOM 1678 O O . ILE A 1 208 ? 14.745 9.814 -3.357 1.00 63.81 208 ILE A O 1
ATOM 1682 N N . ALA A 1 209 ? 13.481 11.457 -2.477 1.00 64.56 209 ALA A N 1
ATOM 1683 C CA . ALA A 1 209 ? 12.512 11.477 -3.563 1.00 64.56 209 ALA A CA 1
ATOM 1684 C C . ALA A 1 209 ? 13.163 11.961 -4.866 1.00 64.56 209 ALA A C 1
ATOM 1686 O O . ALA A 1 209 ? 13.013 11.302 -5.897 1.00 64.56 209 ALA A O 1
ATOM 1687 N N . LYS A 1 210 ? 13.963 13.034 -4.810 1.00 67.88 210 LYS A N 1
ATOM 1688 C CA . LYS A 1 210 ? 14.714 13.536 -5.974 1.00 67.88 210 LYS A CA 1
ATOM 1689 C C . LYS A 1 210 ? 15.762 12.551 -6.477 1.00 67.88 210 LYS A C 1
ATOM 1691 O O . LYS A 1 210 ? 15.897 12.383 -7.683 1.00 67.88 210 LYS A O 1
ATOM 1696 N N . GLU A 1 211 ? 16.493 11.877 -5.591 1.00 66.69 211 GLU A N 1
ATOM 1697 C CA . GLU A 1 211 ? 17.488 10.882 -6.020 1.00 66.69 211 GLU A CA 1
ATOM 1698 C C . GLU A 1 211 ? 16.833 9.650 -6.654 1.00 66.69 211 GLU A C 1
ATOM 1700 O O . GLU A 1 211 ? 17.299 9.168 -7.686 1.00 66.69 211 GLU A O 1
ATOM 1705 N N . GLN A 1 212 ? 15.711 9.176 -6.103 1.00 69.81 212 GLN A N 1
ATOM 1706 C CA . GLN A 1 212 ? 14.912 8.127 -6.742 1.00 69.81 212 GLN A CA 1
ATOM 1707 C C . GLN A 1 212 ? 14.373 8.576 -8.102 1.00 69.81 212 GLN A C 1
ATOM 1709 O O . GLN A 1 212 ? 14.386 7.804 -9.058 1.00 69.81 212 GLN A O 1
ATOM 1714 N N . GLU A 1 213 ? 13.908 9.818 -8.218 1.00 74.31 213 GLU A N 1
ATOM 1715 C CA . GLU A 1 213 ? 13.442 10.364 -9.490 1.00 74.31 213 GLU A CA 1
ATOM 1716 C C . GLU A 1 213 ? 14.573 10.465 -10.521 1.00 74.31 213 GLU A C 1
ATOM 1718 O O . GLU A 1 213 ? 14.377 10.060 -11.666 1.00 74.31 213 GLU A O 1
ATOM 1723 N N . ALA A 1 214 ? 15.769 10.892 -10.111 1.00 72.88 214 ALA A N 1
ATOM 1724 C CA . ALA A 1 214 ? 16.955 10.927 -10.963 1.00 72.88 214 ALA A CA 1
ATOM 1725 C C . ALA A 1 214 ? 17.351 9.525 -11.458 1.00 72.88 214 ALA A C 1
ATOM 1727 O O . ALA A 1 214 ? 17.593 9.341 -12.649 1.00 72.88 214 ALA A O 1
ATOM 1728 N N . ILE A 1 215 ? 17.333 8.518 -10.578 1.00 74.31 215 ILE A N 1
ATOM 1729 C CA . ILE A 1 215 ? 17.572 7.107 -10.925 1.00 74.31 215 ILE A CA 1
ATOM 1730 C C . ILE A 1 215 ? 16.564 6.616 -11.973 1.00 74.31 215 ILE A C 1
ATOM 1732 O O . ILE A 1 215 ? 16.934 6.004 -12.978 1.00 74.31 215 ILE A O 1
ATOM 1736 N N . ARG A 1 216 ? 15.275 6.906 -11.767 1.00 80.81 216 ARG A N 1
ATOM 1737 C CA . ARG A 1 216 ? 14.213 6.530 -12.710 1.00 80.81 216 ARG A CA 1
ATOM 1738 C C . ARG A 1 216 ? 14.350 7.261 -14.041 1.00 80.81 216 ARG A C 1
ATOM 1740 O O . ARG A 1 216 ? 14.091 6.670 -15.087 1.00 80.81 216 ARG A O 1
ATOM 1747 N N . ALA A 1 217 ? 14.725 8.539 -14.015 1.00 78.81 217 ALA A N 1
ATOM 1748 C CA . ALA A 1 217 ? 14.961 9.342 -15.209 1.00 78.81 217 ALA A CA 1
ATOM 1749 C C . ALA A 1 217 ? 16.158 8.815 -16.010 1.00 78.81 217 ALA A C 1
ATOM 1751 O O . ALA A 1 217 ? 16.057 8.700 -17.229 1.00 78.81 217 ALA A O 1
ATOM 1752 N N . PHE A 1 218 ? 17.236 8.417 -15.332 1.00 77.38 218 PHE A N 1
ATOM 1753 C CA . PHE A 1 218 ? 18.407 7.800 -15.950 1.00 77.38 218 PHE A CA 1
ATOM 1754 C C . PHE A 1 218 ? 18.048 6.499 -16.681 1.00 77.38 218 PHE A C 1
ATOM 1756 O O . PHE A 1 218 ? 18.304 6.377 -17.878 1.00 77.38 218 PHE A O 1
ATOM 1763 N N . GLY A 1 219 ? 17.365 5.564 -16.009 1.00 76.44 219 GLY A N 1
ATOM 1764 C CA . GLY A 1 219 ? 16.933 4.308 -16.633 1.00 76.44 219 GLY A CA 1
ATOM 1765 C C . GLY A 1 219 ? 15.998 4.512 -17.828 1.00 76.44 219 GLY A C 1
ATOM 1766 O O . GLY A 1 219 ? 16.138 3.840 -18.848 1.00 76.44 219 GLY A O 1
ATOM 1767 N N . LYS A 1 220 ? 15.075 5.482 -17.744 1.00 80.69 220 LYS A N 1
ATOM 1768 C CA . LYS A 1 220 ? 14.244 5.890 -18.890 1.00 80.69 220 LYS A CA 1
ATOM 1769 C C . LYS A 1 220 ? 15.085 6.438 -20.045 1.00 80.69 220 LYS A C 1
ATOM 1771 O O . LYS A 1 220 ? 14.812 6.100 -21.193 1.00 80.69 220 LYS A O 1
ATOM 1776 N N . GLY A 1 221 ? 16.075 7.282 -19.747 1.00 77.62 221 GLY A N 1
ATOM 1777 C CA . GLY A 1 221 ? 16.981 7.870 -20.735 1.00 77.62 221 GLY A CA 1
ATOM 1778 C C . GLY A 1 221 ? 17.715 6.805 -21.545 1.00 77.62 221 GLY A C 1
ATOM 1779 O O . GLY A 1 221 ? 17.621 6.811 -22.770 1.00 77.62 221 GLY A O 1
ATOM 1780 N N . LEU A 1 222 ? 18.314 5.823 -20.861 1.00 76.69 222 LEU A N 1
ATOM 1781 C CA . LEU A 1 222 ? 19.042 4.716 -21.497 1.00 76.69 222 LEU A CA 1
ATOM 1782 C C . LEU A 1 222 ? 18.189 3.928 -22.503 1.00 76.69 222 LEU A C 1
ATOM 1784 O O . LEU A 1 222 ? 18.672 3.518 -23.557 1.00 76.69 222 LEU A O 1
ATOM 1788 N N . VAL A 1 223 ? 16.910 3.711 -22.192 1.00 78.75 223 VAL A N 1
ATOM 1789 C CA . VAL A 1 223 ? 15.994 2.968 -23.072 1.00 78.75 223 VAL A CA 1
ATOM 1790 C C . VAL A 1 223 ? 15.520 3.816 -24.252 1.00 78.75 223 VAL A C 1
ATOM 1792 O O . VAL A 1 223 ? 15.376 3.304 -25.363 1.00 78.75 223 VAL A O 1
ATOM 1795 N N . ASN A 1 224 ? 15.283 5.111 -24.038 1.00 75.19 224 ASN A N 1
ATOM 1796 C CA . ASN A 1 224 ? 14.849 6.017 -25.101 1.00 75.19 224 ASN A CA 1
ATOM 1797 C C . ASN A 1 224 ? 15.944 6.238 -26.155 1.00 75.19 224 ASN A C 1
ATOM 1799 O O . ASN A 1 224 ? 15.627 6.343 -27.337 1.00 75.19 224 ASN A O 1
ATOM 1803 N N . GLU A 1 225 ? 17.216 6.249 -25.751 1.00 60.88 225 GLU A N 1
ATOM 1804 C CA . GLU A 1 225 ? 18.359 6.327 -26.670 1.00 60.88 225 GLU A CA 1
ATOM 1805 C C . GLU A 1 225 ? 18.452 5.087 -27.579 1.00 60.88 225 GLU A C 1
ATOM 1807 O O . GLU A 1 225 ? 18.656 5.234 -28.781 1.00 60.88 225 GLU A O 1
ATOM 1812 N N . GLN A 1 226 ? 18.167 3.878 -27.070 1.00 56.41 226 GLN A N 1
ATOM 1813 C CA . GLN A 1 226 ? 18.079 2.664 -27.903 1.00 56.41 226 GLN A CA 1
ATOM 1814 C C . GLN A 1 226 ? 16.911 2.682 -28.904 1.00 56.41 226 GLN A C 1
ATOM 1816 O O . GLN A 1 226 ? 16.991 2.055 -29.958 1.00 56.41 226 GLN A O 1
ATOM 1821 N N . ALA A 1 227 ? 15.815 3.381 -28.598 1.00 53.34 227 ALA A N 1
ATOM 1822 C CA . ALA A 1 227 ? 14.679 3.526 -29.511 1.00 53.34 227 ALA A CA 1
ATOM 1823 C C . ALA A 1 227 ? 14.902 4.607 -30.591 1.00 53.34 227 ALA A C 1
ATOM 1825 O O . ALA A 1 227 ? 14.148 4.654 -31.565 1.00 53.34 227 ALA A O 1
ATOM 1826 N N . GLY A 1 228 ? 15.911 5.468 -30.413 1.00 41.41 228 GLY A N 1
ATOM 1827 C CA . GLY A 1 228 ? 16.225 6.613 -31.271 1.00 41.41 228 GLY A CA 1
ATOM 1828 C C . GLY A 1 228 ? 17.249 6.352 -32.378 1.00 41.41 228 GLY A C 1
ATOM 1829 O O . GLY A 1 228 ? 17.521 7.268 -33.152 1.00 41.41 228 GLY A O 1
ATOM 1830 N N . ASP A 1 229 ? 17.782 5.132 -32.508 1.00 34.81 229 ASP A N 1
ATOM 1831 C CA . ASP A 1 229 ? 18.893 4.807 -33.423 1.00 34.81 229 ASP A CA 1
ATOM 1832 C C . ASP A 1 229 ? 18.468 4.657 -34.904 1.00 34.81 229 ASP A C 1
ATOM 1834 O O . ASP A 1 229 ? 18.873 3.755 -35.634 1.00 34.81 229 ASP A O 1
ATOM 1838 N N . GLY A 1 230 ? 17.594 5.562 -35.350 1.00 33.38 230 GLY A N 1
ATOM 1839 C CA . GLY A 1 230 ? 17.252 5.798 -36.749 1.00 33.38 230 GLY A CA 1
ATOM 1840 C C . GLY A 1 230 ? 17.820 7.104 -37.310 1.00 33.38 230 GLY A C 1
ATOM 1841 O O . GLY A 1 230 ? 17.547 7.403 -38.470 1.00 33.38 230 GLY A O 1
ATOM 1842 N N . ASN A 1 231 ? 18.558 7.907 -36.529 1.00 31.83 231 ASN A N 1
ATOM 1843 C CA . ASN A 1 231 ? 19.195 9.119 -37.055 1.00 31.83 231 ASN A CA 1
ATOM 1844 C C . ASN A 1 231 ? 20.337 9.629 -36.153 1.00 31.83 231 ASN A C 1
ATOM 1846 O O . ASN A 1 231 ? 20.220 10.673 -35.511 1.00 31.83 231 ASN A O 1
ATOM 1850 N N . THR A 1 232 ? 21.448 8.893 -36.108 1.00 30.86 232 THR A N 1
ATOM 1851 C CA . THR A 1 232 ? 22.637 9.275 -35.330 1.00 30.86 232 THR A CA 1
ATOM 1852 C C . THR A 1 232 ? 23.848 9.435 -36.248 1.00 30.86 232 THR A C 1
ATOM 1854 O O . THR A 1 232 ? 24.764 8.622 -36.253 1.00 30.86 232 THR A O 1
ATOM 1857 N N . GLU A 1 233 ? 23.882 10.519 -37.022 1.00 30.50 233 GLU A N 1
ATOM 1858 C CA . GLU A 1 233 ? 25.147 11.096 -37.479 1.00 30.50 233 GLU A CA 1
ATOM 1859 C C . GLU A 1 233 ? 25.160 12.588 -37.150 1.00 30.50 233 GLU A C 1
ATOM 1861 O O . GLU A 1 233 ? 24.191 13.300 -37.396 1.00 30.50 233 GLU A O 1
ATOM 1866 N N . GLN A 1 234 ? 26.311 13.035 -36.641 1.00 35.06 234 GLN A N 1
ATOM 1867 C CA . GLN A 1 234 ? 26.670 14.402 -36.248 1.00 35.06 234 GLN A CA 1
ATOM 1868 C C . GLN A 1 234 ? 26.312 14.798 -34.811 1.00 35.06 234 GLN A C 1
ATOM 1870 O O . GLN A 1 234 ? 25.380 15.551 -34.558 1.00 35.06 234 GLN A O 1
ATOM 1875 N N . ASN A 1 235 ? 27.146 14.356 -33.865 1.00 29.69 235 ASN A N 1
ATOM 1876 C CA . ASN A 1 235 ? 27.857 15.286 -32.975 1.00 29.69 235 ASN A CA 1
ATOM 1877 C C . ASN A 1 235 ? 28.924 14.553 -32.153 1.00 29.69 235 ASN A C 1
ATOM 1879 O O . ASN A 1 235 ? 28.841 14.416 -30.938 1.00 29.69 235 ASN A O 1
ATOM 1883 N N . ILE A 1 236 ? 29.971 14.101 -32.838 1.00 33.03 236 ILE A N 1
ATOM 1884 C CA . ILE A 1 236 ? 31.287 13.929 -32.225 1.00 33.03 236 ILE A CA 1
ATOM 1885 C C . ILE A 1 236 ? 32.255 14.567 -33.205 1.00 33.03 236 ILE A C 1
ATOM 1887 O O . ILE A 1 236 ? 32.523 13.964 -34.230 1.00 33.03 236 ILE A O 1
ATOM 1891 N N . VAL A 1 237 ? 32.643 15.815 -32.953 1.00 30.42 237 VAL A N 1
ATOM 1892 C CA . VAL A 1 237 ? 33.999 16.396 -33.011 1.00 30.42 237 VAL A CA 1
ATOM 1893 C C . VAL A 1 237 ? 33.789 17.901 -32.816 1.00 30.42 237 VAL A C 1
ATOM 1895 O O . VAL A 1 237 ? 33.111 18.520 -33.628 1.00 30.42 237 VAL A O 1
ATOM 1898 N N . ASN A 1 238 ? 34.333 18.473 -31.741 1.00 28.38 238 ASN A N 1
ATOM 1899 C CA . ASN A 1 238 ? 35.112 19.720 -31.759 1.00 28.38 238 ASN A CA 1
ATOM 1900 C C . ASN A 1 238 ? 35.301 20.221 -30.326 1.00 28.38 238 ASN A C 1
ATOM 1902 O O . ASN A 1 238 ? 34.535 21.044 -29.847 1.00 28.38 238 ASN A O 1
ATOM 1906 N N . ASP A 1 239 ? 36.363 19.752 -29.677 1.00 30.50 239 ASP A N 1
ATOM 1907 C CA . ASP A 1 239 ? 37.056 20.563 -28.680 1.00 30.50 239 ASP A CA 1
ATOM 1908 C C . ASP A 1 239 ? 38.558 20.350 -28.851 1.00 30.50 239 ASP A C 1
ATOM 1910 O O . ASP A 1 239 ? 39.191 19.494 -28.234 1.00 30.50 239 ASP A O 1
ATOM 1914 N N . ALA A 1 240 ? 39.126 21.125 -29.772 1.00 29.66 240 ALA A N 1
ATOM 1915 C CA . ALA A 1 240 ? 40.545 21.420 -29.792 1.00 29.66 240 ALA A CA 1
ATOM 1916 C C . ALA A 1 240 ? 40.776 22.786 -30.457 1.00 29.66 240 ALA A C 1
ATOM 1918 O O . ALA A 1 240 ? 40.411 22.996 -31.609 1.00 29.66 240 ALA A O 1
ATOM 1919 N N . VAL A 1 241 ? 41.501 23.641 -29.728 1.00 28.41 241 VAL A N 1
ATOM 1920 C CA . VAL A 1 241 ? 42.243 24.833 -30.183 1.00 28.41 241 VAL A CA 1
ATOM 1921 C C . VAL A 1 241 ? 41.480 26.174 -30.232 1.00 28.41 241 VAL A C 1
ATOM 1923 O O . VAL A 1 241 ? 40.944 26.585 -31.248 1.00 28.41 241 VAL A O 1
ATOM 1926 N N . GLY A 1 242 ? 41.588 26.932 -29.133 1.00 26.05 242 GLY A N 1
ATOM 1927 C CA . GLY A 1 242 ? 42.486 28.097 -29.079 1.00 26.05 242 GLY A CA 1
ATOM 1928 C C . GLY A 1 242 ? 42.031 29.472 -29.614 1.00 26.05 242 GLY A C 1
ATOM 1929 O O . GLY A 1 242 ? 42.022 29.714 -30.813 1.00 26.05 242 GLY A O 1
ATOM 1930 N N . THR A 1 243 ? 42.041 30.434 -28.678 1.00 26.62 243 THR A N 1
ATOM 1931 C CA . THR A 1 243 ? 42.566 31.824 -28.790 1.00 26.62 243 THR A CA 1
ATOM 1932 C C . THR A 1 243 ? 41.633 32.985 -29.206 1.00 26.62 243 THR A C 1
ATOM 1934 O O . THR A 1 243 ? 41.231 33.111 -30.350 1.00 26.62 243 THR A O 1
ATOM 1937 N N . ALA A 1 244 ? 41.437 33.891 -28.231 1.00 28.39 244 ALA A N 1
ATOM 1938 C CA . ALA A 1 244 ? 41.354 35.366 -28.266 1.00 28.39 244 ALA A CA 1
ATOM 1939 C C . ALA A 1 244 ? 40.511 36.118 -29.327 1.00 28.39 244 ALA A C 1
ATOM 1941 O O . ALA A 1 244 ? 40.875 36.164 -30.494 1.00 28.39 244 ALA A O 1
ATOM 1942 N N . ALA A 1 245 ? 39.534 36.910 -28.847 1.00 26.38 245 ALA A N 1
ATOM 1943 C CA . ALA A 1 245 ? 39.519 38.392 -28.862 1.00 26.38 245 ALA A CA 1
ATOM 1944 C C . ALA A 1 245 ? 38.099 38.996 -29.013 1.00 26.38 245 ALA A C 1
ATOM 1946 O O . ALA A 1 245 ? 37.404 38.725 -29.980 1.00 26.38 245 ALA A O 1
ATOM 1947 N N . GLY A 1 246 ? 37.743 39.903 -28.091 1.00 25.02 246 GLY A N 1
ATOM 1948 C CA . GLY A 1 246 ? 37.114 41.200 -28.395 1.00 25.02 246 GLY A CA 1
ATOM 1949 C C . GLY A 1 246 ? 35.633 41.298 -28.802 1.00 25.02 246 GLY A C 1
ATOM 1950 O O . GLY A 1 246 ? 35.316 41.218 -29.977 1.00 25.02 246 GLY A O 1
ATOM 1951 N N . GLY A 1 247 ? 34.803 41.748 -27.848 1.00 23.98 247 GLY A N 1
ATOM 1952 C CA . GLY A 1 247 ? 33.904 42.903 -28.026 1.00 23.98 247 GLY A CA 1
ATOM 1953 C C . GLY A 1 247 ? 32.494 42.688 -28.601 1.00 23.98 247 GLY A C 1
ATOM 1954 O O . GLY A 1 247 ? 32.325 42.124 -29.672 1.00 23.98 247 GLY A O 1
ATOM 1955 N N . GLY A 1 248 ? 31.498 43.291 -27.936 1.00 24.33 248 GLY A N 1
ATOM 1956 C CA . GLY A 1 248 ? 30.210 43.656 -28.544 1.00 24.33 248 GLY A CA 1
ATOM 1957 C C . GLY A 1 248 ? 28.982 43.163 -27.782 1.00 24.33 248 GLY A C 1
ATOM 1958 O O . GLY A 1 248 ? 28.711 41.972 -27.736 1.00 24.33 248 GLY A O 1
ATOM 1959 N N . ALA A 1 249 ? 28.249 44.100 -27.185 1.00 26.73 249 ALA A N 1
ATOM 1960 C CA . ALA A 1 249 ? 26.987 43.893 -26.484 1.00 26.73 249 ALA A CA 1
ATOM 1961 C C . ALA A 1 249 ? 25.818 43.591 -27.442 1.00 26.73 249 ALA A C 1
ATOM 1963 O O . ALA A 1 249 ? 25.793 44.134 -28.540 1.00 26.73 249 ALA A O 1
ATOM 1964 N N . GLU A 1 250 ? 24.833 42.800 -27.000 1.00 26.28 250 GLU A N 1
ATOM 1965 C CA . GLU A 1 250 ? 23.450 43.244 -26.724 1.00 26.28 250 GLU A CA 1
ATOM 1966 C C . GLU A 1 250 ? 22.498 42.058 -26.447 1.00 26.28 250 GLU A C 1
ATOM 1968 O O . GLU A 1 250 ? 22.461 41.073 -27.174 1.00 26.28 250 GLU A O 1
ATOM 1973 N N . ASN A 1 251 ? 21.749 42.203 -25.347 1.00 27.73 251 ASN A N 1
ATOM 1974 C CA . ASN A 1 251 ? 20.448 41.634 -24.967 1.00 27.73 251 ASN A CA 1
ATOM 1975 C C . ASN A 1 251 ? 19.905 40.368 -25.661 1.00 27.73 251 ASN A C 1
ATOM 1977 O O . ASN A 1 251 ? 19.518 40.389 -26.824 1.00 27.73 251 ASN A O 1
ATOM 1981 N N . THR A 1 252 ? 19.577 39.356 -24.851 1.00 26.36 252 THR A N 1
ATOM 1982 C CA . THR A 1 252 ? 18.171 38.998 -24.560 1.00 26.36 252 THR A CA 1
ATOM 1983 C C . THR A 1 252 ? 18.095 38.029 -23.378 1.00 26.36 252 THR A C 1
ATOM 1985 O O . THR A 1 252 ? 18.803 37.030 -23.302 1.00 26.36 252 THR A O 1
ATOM 1988 N N . ASP A 1 253 ? 17.238 38.390 -22.431 1.00 31.42 253 ASP A N 1
ATOM 1989 C CA . ASP A 1 253 ? 16.902 37.675 -21.207 1.00 31.42 253 ASP A CA 1
ATOM 1990 C C . ASP A 1 253 ? 16.088 36.410 -21.526 1.00 31.42 253 ASP A C 1
ATOM 1992 O O . ASP A 1 253 ? 14.983 36.497 -22.059 1.00 31.42 253 ASP A O 1
ATOM 1996 N N . SER A 1 254 ? 16.663 35.234 -21.262 1.00 31.55 254 SER A N 1
ATOM 1997 C CA . SER A 1 254 ? 15.941 33.989 -20.958 1.00 31.55 254 SER A CA 1
ATOM 1998 C C . SER A 1 254 ? 16.934 32.884 -20.581 1.00 31.55 254 SER A C 1
ATOM 2000 O O . SER A 1 254 ? 17.428 32.133 -21.417 1.00 31.55 254 SER A O 1
ATOM 2002 N N . SER A 1 255 ? 17.229 32.747 -19.292 1.00 27.56 255 SER A N 1
ATOM 2003 C CA . SER A 1 255 ? 17.926 31.568 -18.774 1.00 27.56 255 SER A CA 1
ATOM 2004 C C . SER A 1 255 ? 17.190 31.010 -17.561 1.00 27.56 255 SER A C 1
ATOM 2006 O O . SER A 1 255 ? 17.538 31.241 -16.406 1.00 27.56 255 SER A O 1
ATOM 2008 N N . GLN A 1 256 ? 16.170 30.192 -17.840 1.00 28.45 256 GLN A N 1
ATOM 2009 C CA . GLN A 1 256 ? 15.861 29.067 -16.961 1.00 28.45 256 GLN A CA 1
ATOM 2010 C C . GLN A 1 256 ? 17.067 28.128 -17.000 1.00 28.45 256 GLN A C 1
ATOM 2012 O O . GLN A 1 256 ? 17.226 27.307 -17.904 1.00 28.45 256 GLN A O 1
ATOM 2017 N N . VAL A 1 257 ? 17.957 28.314 -16.032 1.00 27.62 257 VAL A N 1
ATOM 2018 C CA . VAL A 1 257 ? 19.071 27.417 -15.761 1.00 27.62 257 VAL A CA 1
ATOM 2019 C C . VAL A 1 257 ? 18.476 26.052 -15.413 1.00 27.62 257 VAL A C 1
ATOM 2021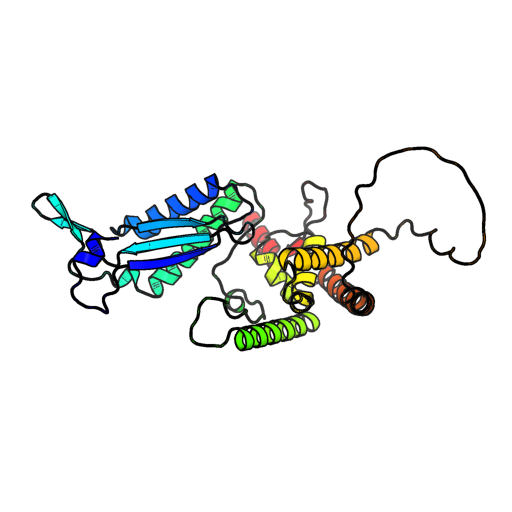 O O . VAL A 1 257 ? 17.849 25.882 -14.370 1.00 27.62 257 VAL A O 1
ATOM 2024 N N . LYS A 1 258 ? 18.647 25.078 -16.313 1.00 33.47 258 LYS A N 1
ATOM 2025 C CA . LYS A 1 258 ? 18.576 23.656 -15.970 1.00 33.47 258 LYS A CA 1
ATOM 2026 C C . LYS A 1 258 ? 19.682 23.404 -14.947 1.00 33.47 258 LYS A C 1
ATOM 2028 O O . LYS A 1 258 ? 20.832 23.209 -15.325 1.00 33.47 258 LYS A O 1
ATOM 2033 N N . GLU A 1 259 ? 19.345 23.439 -13.663 1.00 30.53 259 GLU A N 1
ATOM 2034 C CA . GLU A 1 259 ? 20.199 22.881 -12.617 1.00 30.53 259 GLU A CA 1
ATOM 2035 C C . GLU A 1 259 ? 20.239 21.360 -12.798 1.00 30.53 259 GLU A C 1
ATOM 2037 O O . GLU A 1 259 ? 19.445 20.607 -12.240 1.00 30.53 259 GLU A O 1
ATOM 2042 N N . THR A 1 260 ? 21.167 20.892 -13.628 1.00 35.03 260 THR A N 1
ATOM 2043 C CA . THR A 1 260 ? 21.670 19.526 -13.549 1.00 35.03 260 THR A CA 1
ATOM 2044 C C . THR A 1 260 ? 22.446 19.414 -12.244 1.00 35.03 260 THR A C 1
ATOM 2046 O O . THR A 1 260 ? 23.588 19.860 -12.138 1.00 35.03 260 THR A O 1
ATOM 2049 N N . THR A 1 261 ? 21.808 18.861 -11.216 1.00 35.31 261 THR A N 1
ATOM 2050 C CA . THR A 1 261 ? 22.489 18.433 -9.995 1.00 35.31 261 THR A CA 1
ATOM 2051 C C . THR A 1 261 ? 23.436 17.288 -10.353 1.00 35.31 261 THR A C 1
ATOM 2053 O O . THR A 1 261 ? 23.039 16.122 -10.355 1.00 35.31 261 THR A O 1
ATOM 2056 N N . ASN A 1 262 ? 24.678 17.621 -10.704 1.00 40.53 262 ASN A N 1
ATOM 2057 C CA . ASN A 1 262 ? 25.731 16.648 -10.976 1.00 40.53 262 ASN A CA 1
ATOM 2058 C C . ASN A 1 262 ? 26.089 15.947 -9.662 1.00 40.53 262 ASN A C 1
ATOM 2060 O O . ASN A 1 262 ? 26.784 16.514 -8.820 1.00 40.53 262 ASN A O 1
ATOM 2064 N N . ASN A 1 263 ? 25.579 14.728 -9.470 1.00 45.59 263 ASN A N 1
ATOM 2065 C CA . ASN A 1 263 ? 26.018 13.835 -8.406 1.00 45.59 263 ASN A CA 1
ATOM 2066 C C . ASN A 1 263 ? 27.203 13.000 -8.941 1.00 45.59 263 ASN A C 1
ATOM 2068 O O . ASN A 1 263 ? 26.986 12.104 -9.759 1.00 45.59 263 ASN A O 1
ATOM 2072 N N . PRO A 1 264 ? 28.448 13.252 -8.496 1.00 42.50 264 PRO A N 1
ATOM 2073 C CA . PRO A 1 264 ? 29.638 12.596 -9.040 1.00 42.50 264 PRO A CA 1
ATOM 2074 C C . PRO A 1 264 ? 29.697 11.084 -8.761 1.00 42.50 264 PRO A C 1
ATOM 2076 O O . PRO A 1 264 ? 30.455 10.372 -9.415 1.00 42.50 264 PRO A O 1
ATOM 2079 N N . ALA A 1 265 ? 28.879 10.563 -7.835 1.00 42.75 265 ALA A N 1
ATOM 2080 C CA . ALA A 1 265 ? 28.731 9.121 -7.630 1.00 42.75 265 ALA A CA 1
ATOM 2081 C C . ALA A 1 265 ? 27.963 8.430 -8.774 1.00 42.75 265 ALA A C 1
ATOM 2083 O O . ALA A 1 265 ? 28.121 7.230 -8.974 1.00 42.75 265 ALA A O 1
ATOM 2084 N N . ILE A 1 266 ? 27.154 9.175 -9.536 1.00 47.84 266 ILE A N 1
ATOM 2085 C CA . ILE A 1 266 ? 26.360 8.651 -10.654 1.00 47.84 266 ILE A CA 1
ATOM 2086 C C . ILE A 1 266 ? 27.232 8.555 -11.920 1.00 47.84 266 ILE A C 1
ATOM 2088 O O . ILE A 1 266 ? 27.227 7.529 -12.590 1.00 47.84 266 ILE A O 1
ATOM 2092 N N . GLU A 1 267 ? 28.084 9.548 -12.203 1.00 47.22 267 GLU A N 1
ATOM 2093 C CA . GLU A 1 267 ? 28.847 9.628 -13.465 1.00 47.22 267 GLU A CA 1
ATOM 2094 C C . GLU A 1 267 ? 29.818 8.464 -13.723 1.00 47.22 267 GLU A C 1
ATOM 2096 O O . GLU A 1 267 ? 29.894 7.976 -14.849 1.00 47.22 267 GLU A O 1
ATOM 2101 N N . HIS A 1 268 ? 30.543 7.983 -12.709 1.00 41.44 268 HIS A N 1
ATOM 2102 C CA . HIS A 1 268 ? 31.551 6.930 -12.902 1.00 41.44 268 HIS A CA 1
ATOM 2103 C C . HIS A 1 268 ? 30.977 5.503 -12.792 1.00 41.44 268 HIS A C 1
ATOM 2105 O O . HIS A 1 268 ? 31.592 4.555 -13.283 1.00 41.44 268 HIS A O 1
ATOM 2111 N N . LEU A 1 269 ? 29.785 5.352 -12.194 1.00 48.12 269 LEU A N 1
ATOM 2112 C CA . LEU A 1 269 ? 28.989 4.120 -12.233 1.00 48.12 269 LEU A CA 1
ATOM 2113 C C . LEU A 1 269 ? 28.242 3.967 -13.572 1.00 48.12 269 LEU A C 1
ATOM 2115 O O . LEU A 1 269 ? 27.951 2.846 -13.979 1.00 48.12 269 LEU A O 1
ATOM 2119 N N . ASN A 1 270 ? 27.960 5.065 -14.281 1.00 58.72 270 ASN A N 1
ATOM 2120 C CA . ASN A 1 270 ? 27.023 5.089 -15.408 1.00 58.72 270 ASN A CA 1
ATOM 2121 C C . ASN A 1 270 ? 27.343 4.137 -16.566 1.00 58.72 270 ASN A C 1
ATOM 2123 O O . ASN A 1 270 ? 26.406 3.665 -17.204 1.00 58.72 270 ASN A O 1
ATOM 2127 N N . LYS A 1 271 ? 28.617 3.847 -16.869 1.00 60.62 271 LYS A N 1
ATOM 2128 C CA . LYS A 1 271 ? 28.936 3.018 -18.043 1.00 60.62 271 LYS A CA 1
ATOM 2129 C C . LYS A 1 271 ? 28.710 1.527 -17.785 1.00 60.62 271 LYS A C 1
ATOM 2131 O O . LYS A 1 271 ? 27.912 0.914 -18.480 1.00 60.62 271 LYS A O 1
ATOM 2136 N N . GLU A 1 272 ? 29.353 0.964 -16.764 1.00 62.72 272 GLU A N 1
ATOM 2137 C CA . GLU A 1 272 ? 29.217 -0.462 -16.427 1.00 62.72 272 GLU A CA 1
ATOM 2138 C C . GLU A 1 272 ? 27.805 -0.787 -15.917 1.00 62.72 272 GLU A C 1
ATOM 2140 O O . GLU A 1 272 ? 27.194 -1.763 -16.351 1.00 62.72 272 GLU A O 1
ATOM 2145 N N . TYR A 1 273 ? 27.227 0.080 -15.072 1.00 72.44 273 TYR A N 1
ATOM 2146 C CA . TYR A 1 273 ? 25.833 -0.086 -14.652 1.00 72.44 273 TYR A CA 1
ATOM 2147 C C . TYR A 1 273 ? 24.863 0.112 -15.811 1.00 72.44 273 TYR A C 1
ATOM 2149 O O . TYR A 1 273 ? 23.850 -0.578 -15.852 1.00 72.44 273 TYR A O 1
ATOM 2157 N N . GLY A 1 274 ? 25.144 1.032 -16.737 1.00 77.06 274 GLY A N 1
ATOM 2158 C CA . GLY A 1 274 ? 24.324 1.243 -17.926 1.00 77.06 274 GLY A CA 1
ATOM 2159 C C . GLY A 1 274 ? 24.323 0.023 -18.844 1.00 77.06 274 GLY A C 1
ATOM 2160 O O . GLY A 1 274 ? 23.256 -0.416 -19.269 1.00 77.06 274 GLY A O 1
ATOM 2161 N N . GLU A 1 275 ? 25.491 -0.572 -19.093 1.00 82.94 275 GLU A N 1
ATOM 2162 C CA . GLU A 1 275 ? 25.638 -1.790 -19.898 1.00 82.94 275 GLU A CA 1
ATOM 2163 C C . GLU A 1 275 ? 24.889 -2.977 -19.270 1.00 82.94 275 GLU A C 1
ATOM 2165 O O . GLU A 1 275 ? 24.059 -3.605 -19.933 1.00 82.94 275 GLU A O 1
ATOM 2170 N N . GLU A 1 276 ? 25.098 -3.244 -17.977 1.00 85.50 276 GLU A N 1
ATOM 2171 C CA . GLU A 1 276 ? 24.394 -4.324 -17.275 1.00 85.50 276 GLU A CA 1
ATOM 2172 C C . GLU A 1 276 ? 22.888 -4.062 -17.149 1.00 85.50 276 GLU A C 1
ATOM 2174 O O . GLU A 1 276 ? 22.079 -4.975 -17.338 1.00 85.50 276 GLU A O 1
ATOM 2179 N N . PHE A 1 277 ? 22.481 -2.815 -16.897 1.00 88.62 277 PHE A N 1
ATOM 2180 C CA . PHE A 1 277 ? 21.072 -2.426 -16.892 1.00 88.62 277 PHE A CA 1
ATOM 2181 C C . PHE A 1 277 ? 20.422 -2.719 -18.243 1.00 88.62 277 PHE A C 1
ATOM 2183 O O . PHE A 1 277 ? 19.384 -3.376 -18.285 1.00 88.62 277 PHE A O 1
ATOM 2190 N N . LEU A 1 278 ? 21.038 -2.284 -19.346 1.00 89.19 278 LEU A N 1
ATOM 2191 C CA . LEU A 1 278 ? 20.529 -2.520 -20.696 1.00 89.19 278 LEU A CA 1
ATOM 2192 C C . LEU A 1 278 ? 20.500 -4.013 -21.038 1.00 89.19 278 LEU A C 1
ATOM 2194 O O . LEU A 1 278 ? 19.557 -4.470 -21.686 1.00 89.19 278 LEU A O 1
ATOM 2198 N N . ARG A 1 279 ? 21.484 -4.794 -20.578 1.00 92.81 279 ARG A N 1
ATOM 2199 C CA . ARG A 1 279 ? 21.501 -6.254 -20.742 1.00 92.81 279 ARG A CA 1
ATOM 2200 C C . ARG A 1 279 ? 20.293 -6.903 -20.063 1.00 92.81 279 ARG A C 1
ATOM 2202 O O . ARG A 1 279 ? 19.551 -7.641 -20.713 1.00 92.81 279 ARG A O 1
ATOM 2209 N N . LEU A 1 280 ? 20.068 -6.607 -18.781 1.00 94.31 280 LEU A N 1
ATOM 2210 C CA . LEU A 1 280 ? 18.935 -7.137 -18.013 1.00 94.31 280 LEU A CA 1
ATOM 2211 C C . LEU A 1 280 ? 17.592 -6.631 -18.550 1.00 94.31 280 LEU A C 1
ATOM 2213 O O . LEU A 1 280 ? 16.631 -7.392 -18.644 1.00 94.31 280 LEU A O 1
ATOM 2217 N N . TYR A 1 281 ? 17.527 -5.361 -18.940 1.00 94.06 281 TYR A N 1
ATOM 2218 C CA . TYR A 1 281 ? 16.343 -4.750 -19.527 1.00 94.06 281 TYR A CA 1
ATOM 2219 C C . TYR A 1 281 ? 15.934 -5.445 -20.830 1.00 94.06 281 TYR A C 1
ATOM 2221 O O . TYR A 1 281 ? 14.779 -5.840 -20.993 1.00 94.06 281 TYR A O 1
ATOM 2229 N N . ASN A 1 282 ? 16.888 -5.669 -21.736 1.00 93.69 282 ASN A N 1
ATOM 2230 C CA . ASN A 1 282 ? 16.627 -6.378 -22.984 1.00 93.69 282 ASN A CA 1
ATOM 2231 C C . ASN A 1 282 ? 16.233 -7.840 -22.740 1.00 93.69 282 ASN A C 1
ATOM 2233 O O . ASN A 1 282 ? 15.330 -8.337 -23.409 1.00 93.69 282 ASN A O 1
ATOM 2237 N N . GLN A 1 283 ? 16.825 -8.501 -21.738 1.00 95.50 283 GLN A N 1
ATOM 2238 C CA . GLN A 1 283 ? 16.398 -9.834 -21.302 1.00 95.50 283 GLN A CA 1
ATOM 2239 C C . GLN A 1 283 ? 14.934 -9.846 -20.826 1.00 95.50 283 GLN A C 1
ATOM 2241 O O . GLN A 1 283 ? 14.192 -10.766 -21.163 1.00 95.50 283 GLN A O 1
ATOM 2246 N N . LEU A 1 284 ? 14.490 -8.821 -20.089 1.00 95.75 284 LEU A N 1
ATOM 2247 C CA . LEU A 1 284 ? 13.091 -8.688 -19.672 1.00 95.75 284 LEU A CA 1
ATOM 2248 C C . LEU A 1 284 ? 12.152 -8.508 -20.868 1.00 95.75 284 LEU A C 1
ATOM 2250 O O . LEU A 1 284 ? 11.109 -9.152 -20.924 1.00 95.75 284 LEU A O 1
ATOM 2254 N N . LEU A 1 285 ? 12.512 -7.673 -21.845 1.00 94.00 285 LEU A N 1
ATOM 2255 C CA . LEU A 1 285 ? 11.652 -7.413 -23.006 1.00 94.00 285 LEU A CA 1
ATOM 2256 C C . LEU A 1 285 ? 11.387 -8.648 -23.879 1.00 94.00 285 LEU A C 1
ATOM 2258 O O . LEU A 1 285 ? 10.372 -8.682 -24.575 1.00 94.00 285 LEU A O 1
ATOM 2262 N N . VAL A 1 286 ? 12.277 -9.642 -23.845 1.00 94.44 286 VAL A N 1
ATOM 2263 C CA . VAL A 1 286 ? 12.134 -10.907 -24.587 1.00 94.44 286 VAL A CA 1
ATOM 2264 C C . VAL A 1 286 ? 11.690 -12.080 -23.707 1.00 94.44 286 VAL A C 1
ATOM 2266 O O . VAL A 1 286 ? 11.639 -13.212 -24.187 1.00 94.44 286 VAL A O 1
ATOM 2269 N N . SER A 1 287 ? 11.374 -11.833 -22.431 1.00 96.25 287 SER A N 1
ATOM 2270 C CA . SER A 1 287 ? 10.910 -12.872 -21.509 1.00 96.25 287 SER A CA 1
ATOM 2271 C C . SER A 1 287 ? 9.583 -13.475 -21.972 1.00 96.25 287 SER A C 1
ATOM 2273 O O . SER A 1 287 ? 8.656 -12.771 -22.375 1.00 96.25 287 SER A O 1
ATOM 2275 N N . ASP A 1 288 ? 9.454 -14.793 -21.837 1.00 95.06 288 ASP A N 1
ATOM 2276 C CA . ASP A 1 288 ? 8.232 -15.536 -22.146 1.00 95.06 288 ASP A CA 1
ATOM 2277 C C . ASP A 1 288 ? 7.112 -15.330 -21.106 1.00 95.06 288 ASP A C 1
ATOM 2279 O O . ASP A 1 288 ? 5.977 -15.772 -21.325 1.00 95.06 288 ASP A O 1
ATOM 2283 N N . LYS A 1 289 ? 7.413 -14.652 -19.988 1.00 94.19 289 LYS A N 1
ATOM 2284 C CA . LYS A 1 289 ? 6.461 -14.327 -18.915 1.00 94.19 289 LYS A CA 1
ATOM 2285 C C . LYS A 1 289 ? 5.581 -13.121 -19.219 1.00 94.19 289 LYS A C 1
ATOM 2287 O O . LYS A 1 289 ? 4.543 -12.970 -18.566 1.00 94.19 289 LYS A O 1
ATOM 2292 N N . ILE A 1 290 ? 5.956 -12.286 -20.184 1.00 94.88 290 ILE A N 1
ATOM 2293 C CA . ILE A 1 290 ? 5.158 -11.137 -20.617 1.00 94.88 290 ILE A CA 1
ATOM 2294 C C . ILE A 1 290 ? 4.584 -11.359 -22.013 1.00 94.88 290 ILE A C 1
ATOM 2296 O O . ILE A 1 290 ? 5.106 -12.128 -22.815 1.00 94.88 290 ILE A O 1
ATOM 2300 N N . GLU A 1 291 ? 3.473 -10.693 -22.292 1.00 93.25 291 GLU A N 1
ATOM 2301 C CA . GLU A 1 291 ? 2.813 -10.713 -23.589 1.00 93.25 291 GLU A CA 1
ATOM 2302 C C . GLU A 1 291 ? 2.537 -9.279 -24.035 1.00 93.25 291 GLU A C 1
ATOM 2304 O O . GLU A 1 291 ? 2.110 -8.434 -23.242 1.00 93.25 291 GLU A O 1
ATOM 2309 N N . LEU A 1 292 ? 2.819 -9.017 -25.310 1.00 91.50 292 LEU A N 1
ATOM 2310 C CA . LEU A 1 292 ? 2.488 -7.768 -25.975 1.00 91.50 292 LEU A CA 1
ATOM 2311 C C . LEU A 1 292 ? 0.968 -7.660 -26.094 1.00 91.50 292 LEU A C 1
ATOM 2313 O O . LEU A 1 292 ? 0.323 -8.580 -26.594 1.00 91.50 292 LEU A O 1
ATOM 2317 N N . MET A 1 293 ? 0.397 -6.545 -25.655 1.00 88.12 293 MET A N 1
ATOM 2318 C CA . MET A 1 293 ? -1.027 -6.292 -25.831 1.00 88.12 293 MET A CA 1
ATOM 2319 C C . MET A 1 293 ? -1.277 -5.593 -27.169 1.00 88.12 293 MET A C 1
ATOM 2321 O O . MET A 1 293 ? -0.510 -4.721 -27.575 1.00 88.12 293 MET A O 1
ATOM 2325 N N . ASP A 1 294 ? -2.386 -5.935 -27.827 1.00 82.19 294 ASP A N 1
ATOM 2326 C CA . ASP A 1 294 ? -2.804 -5.291 -29.084 1.00 82.19 294 ASP A CA 1
ATOM 2327 C C . ASP A 1 294 ? -3.150 -3.804 -28.889 1.00 82.19 294 ASP A C 1
ATOM 2329 O O . ASP A 1 294 ? -3.128 -3.002 -29.823 1.00 82.19 294 ASP A O 1
ATOM 2333 N N . GLN A 1 295 ? -3.490 -3.434 -27.654 1.00 79.50 295 GLN A N 1
ATOM 2334 C CA . GLN A 1 295 ? -3.857 -2.081 -27.272 1.00 79.50 295 GLN A CA 1
ATOM 2335 C C . GLN A 1 295 ? -2.617 -1.224 -27.002 1.00 79.50 295 GLN A C 1
ATOM 2337 O O . GLN A 1 295 ? -1.603 -1.684 -26.479 1.00 79.50 295 GLN A O 1
ATOM 2342 N N . LYS A 1 296 ? -2.739 0.063 -27.320 1.00 85.38 296 LYS A N 1
ATOM 2343 C CA . LYS A 1 296 ? -1.795 1.107 -26.924 1.00 85.38 296 LYS A CA 1
ATOM 2344 C C . LYS A 1 296 ? -2.432 1.977 -25.854 1.00 85.38 296 LYS A C 1
ATOM 2346 O O . LYS A 1 296 ? -3.658 2.047 -25.763 1.00 85.38 296 LYS A O 1
ATOM 2351 N N . ASP A 1 297 ? -1.614 2.645 -25.056 1.00 81.12 297 ASP A N 1
ATOM 2352 C CA . ASP A 1 297 ? -2.142 3.635 -24.124 1.00 81.12 297 ASP A CA 1
ATOM 2353 C C . ASP A 1 297 ? -2.614 4.912 -24.845 1.00 81.12 297 ASP A C 1
ATOM 2355 O O . ASP A 1 297 ? -2.470 5.064 -26.061 1.00 81.12 297 ASP A O 1
ATOM 2359 N N . LEU A 1 298 ? -3.152 5.866 -24.079 1.00 77.19 298 LEU A N 1
ATOM 2360 C CA . LEU A 1 298 ? -3.619 7.160 -24.598 1.00 77.19 298 LEU A CA 1
ATOM 2361 C C . LEU A 1 298 ? -2.512 7.988 -25.278 1.00 77.19 298 LEU A C 1
ATOM 2363 O O . LEU A 1 298 ? -2.814 8.929 -26.005 1.00 77.19 298 LEU A O 1
ATOM 2367 N N . MET A 1 299 ? -1.241 7.646 -25.049 1.00 79.25 299 MET A N 1
ATOM 2368 C CA . MET A 1 299 ? -0.069 8.286 -25.645 1.00 79.25 299 MET A CA 1
ATOM 2369 C C . MET A 1 299 ? 0.510 7.477 -26.819 1.00 79.25 299 MET A C 1
ATOM 2371 O O . MET A 1 299 ? 1.559 7.832 -27.351 1.00 79.25 299 MET A O 1
ATOM 2375 N N . GLY A 1 300 ? -0.147 6.389 -27.237 1.00 81.94 300 GLY A N 1
ATOM 2376 C CA . GLY A 1 300 ? 0.304 5.530 -28.330 1.00 81.94 300 GLY A CA 1
ATOM 2377 C C . GLY A 1 300 ? 1.459 4.588 -27.968 1.00 81.94 300 GLY A C 1
ATOM 2378 O O . GLY A 1 300 ? 2.034 3.965 -28.869 1.00 81.94 300 GLY A O 1
ATOM 2379 N N . ARG A 1 301 ? 1.799 4.459 -26.681 1.00 85.06 301 ARG A N 1
ATOM 2380 C CA . ARG A 1 301 ? 2.847 3.560 -26.193 1.00 85.06 301 ARG A CA 1
ATOM 2381 C C . ARG A 1 301 ? 2.358 2.124 -26.177 1.00 85.06 301 ARG A C 1
ATOM 2383 O O . ARG A 1 301 ? 1.201 1.828 -25.879 1.00 85.06 301 ARG A O 1
ATOM 2390 N N . THR A 1 302 ? 3.285 1.234 -26.488 1.00 88.94 302 THR A N 1
ATOM 2391 C CA . THR A 1 302 ? 3.076 -0.207 -26.470 1.00 88.94 302 THR A CA 1
ATOM 2392 C C . THR A 1 302 ? 2.849 -0.712 -25.050 1.00 88.94 302 THR A C 1
ATOM 2394 O O . THR A 1 302 ? 3.587 -0.351 -24.131 1.00 88.94 302 THR A O 1
ATOM 2397 N N . LEU A 1 303 ? 1.857 -1.587 -24.899 1.00 90.25 303 LEU A N 1
ATOM 2398 C CA . LEU A 1 303 ? 1.471 -2.167 -23.623 1.00 90.25 303 LEU A CA 1
ATOM 2399 C C . LEU A 1 303 ? 1.883 -3.635 -23.522 1.00 90.25 303 LEU A C 1
ATOM 2401 O O . LEU A 1 303 ? 1.839 -4.384 -24.496 1.00 90.25 303 LEU A O 1
ATOM 2405 N N . TYR A 1 304 ? 2.252 -4.038 -22.313 1.00 93.44 304 TYR A N 1
ATOM 2406 C CA . TYR A 1 304 ? 2.588 -5.403 -21.936 1.00 93.44 304 TYR A CA 1
ATOM 2407 C C . TYR A 1 304 ? 1.756 -5.815 -20.725 1.00 93.44 304 TYR A C 1
ATOM 2409 O O . TYR A 1 304 ? 1.384 -4.988 -19.890 1.00 93.44 304 TYR A O 1
ATOM 2417 N N . SER A 1 305 ? 1.493 -7.110 -20.600 1.00 92.44 305 SER A N 1
ATOM 2418 C CA . SER A 1 305 ? 0.958 -7.697 -19.373 1.00 92.44 305 SER A CA 1
ATOM 2419 C C . SER A 1 305 ? 1.618 -9.042 -19.094 1.00 92.44 305 SER A C 1
ATOM 2421 O O . SER A 1 305 ? 2.320 -9.594 -19.940 1.00 92.44 305 SER A O 1
ATOM 2423 N N . LEU A 1 306 ? 1.405 -9.588 -17.897 1.00 92.94 306 LEU A N 1
ATOM 2424 C CA . LEU A 1 306 ? 1.817 -10.955 -17.606 1.00 92.94 306 LEU A CA 1
ATOM 2425 C C . LEU A 1 306 ? 1.039 -11.929 -18.492 1.00 92.94 306 LEU A C 1
ATOM 2427 O O . LEU A 1 306 ? -0.192 -11.933 -18.496 1.00 92.94 306 LEU A O 1
ATOM 2431 N N . LYS A 1 307 ? 1.750 -12.843 -19.148 1.00 92.12 307 LYS A N 1
ATOM 2432 C CA . LYS A 1 307 ? 1.150 -13.892 -19.980 1.00 92.12 307 LYS A CA 1
ATOM 2433 C C . LYS A 1 307 ? 0.158 -14.756 -19.199 1.00 92.12 307 LYS A C 1
ATOM 2435 O O . LYS A 1 307 ? -0.885 -15.151 -19.713 1.00 92.12 307 LYS A O 1
ATOM 2440 N N . SER A 1 308 ? 0.440 -15.025 -17.922 1.00 89.88 308 SER A N 1
ATOM 2441 C CA . SER A 1 308 ? -0.479 -15.743 -17.027 1.00 89.88 308 SER A CA 1
ATOM 2442 C C . SER A 1 308 ? -1.824 -15.028 -16.866 1.00 89.88 308 SER A C 1
ATOM 2444 O O . SER A 1 308 ? -2.864 -15.686 -16.831 1.00 89.88 308 SER A O 1
ATOM 2446 N N . ARG A 1 309 ? -1.815 -13.692 -16.821 1.00 86.44 309 ARG A N 1
ATOM 2447 C CA . ARG A 1 309 ? -3.017 -12.864 -16.731 1.00 86.44 309 ARG A CA 1
ATOM 2448 C C . ARG A 1 309 ? -3.785 -12.847 -18.046 1.00 86.44 309 ARG A C 1
ATOM 2450 O O . ARG A 1 309 ? -4.979 -13.125 -18.035 1.00 86.44 309 ARG A O 1
ATOM 2457 N N . VAL A 1 310 ? -3.105 -12.597 -19.163 1.00 86.75 310 VAL A N 1
ATOM 2458 C CA . VAL A 1 310 ? -3.733 -12.599 -20.495 1.00 86.75 310 VAL A CA 1
ATOM 2459 C C . VAL A 1 310 ? -4.418 -13.942 -20.763 1.00 86.75 310 VAL A C 1
ATOM 2461 O O . VAL A 1 310 ? -5.567 -13.994 -21.200 1.00 86.75 310 VAL A O 1
ATOM 2464 N N . ASN A 1 311 ? -3.758 -15.047 -20.412 1.00 87.62 311 ASN A N 1
ATOM 2465 C CA . ASN A 1 311 ? -4.339 -16.384 -20.517 1.00 87.62 311 ASN A CA 1
ATOM 2466 C C . ASN A 1 311 ? -5.578 -16.575 -19.634 1.00 87.62 311 ASN A C 1
ATOM 2468 O O . ASN A 1 311 ? -6.503 -17.279 -20.036 1.00 87.62 311 ASN A O 1
ATOM 2472 N N . LEU A 1 312 ? -5.605 -15.985 -18.438 1.00 85.12 312 LEU A N 1
ATOM 2473 C CA . LEU A 1 312 ? -6.770 -16.041 -17.560 1.00 85.12 312 LEU A CA 1
ATOM 2474 C C . LEU A 1 312 ? -7.949 -15.271 -18.167 1.00 85.12 312 LEU A C 1
ATOM 2476 O O . LEU A 1 312 ? -9.047 -15.810 -18.239 1.00 85.12 312 LEU A O 1
ATOM 2480 N N . GLU A 1 313 ? -7.716 -14.053 -18.654 1.00 82.56 313 GLU A N 1
ATOM 2481 C CA . GLU A 1 313 ? -8.746 -13.214 -19.280 1.00 82.56 313 GLU A CA 1
ATOM 2482 C C . GLU A 1 313 ? -9.321 -13.880 -20.541 1.00 82.56 313 GLU A C 1
ATOM 2484 O O . GLU A 1 313 ? -10.539 -13.989 -20.683 1.00 82.56 313 GLU A O 1
ATOM 2489 N N . ARG A 1 314 ? -8.467 -14.456 -21.401 1.00 84.25 314 ARG A N 1
ATOM 2490 C CA . ARG A 1 314 ? -8.902 -15.224 -22.583 1.00 84.25 314 ARG A CA 1
ATOM 2491 C C . ARG A 1 314 ? -9.820 -16.398 -22.232 1.00 84.25 314 ARG A C 1
ATOM 2493 O O . ARG A 1 314 ? -10.760 -16.666 -22.979 1.00 84.25 314 ARG A O 1
ATOM 2500 N N . ARG A 1 315 ? -9.589 -17.084 -21.103 1.00 83.38 315 ARG A N 1
ATOM 2501 C CA . ARG A 1 315 ? -10.463 -18.181 -20.639 1.00 83.38 315 ARG A CA 1
ATOM 2502 C C . ARG A 1 315 ? -11.858 -17.695 -20.258 1.00 83.38 315 ARG A C 1
ATOM 2504 O O . ARG A 1 315 ? -12.809 -18.419 -20.510 1.00 83.38 315 ARG A O 1
ATOM 2511 N N . TYR A 1 316 ? -11.975 -16.506 -19.669 1.00 76.00 316 TYR A N 1
ATOM 2512 C CA . TYR A 1 316 ? -13.271 -15.944 -19.276 1.00 76.00 316 TYR A CA 1
ATOM 2513 C C . TYR A 1 316 ? -14.054 -15.359 -20.451 1.00 76.00 316 TYR A C 1
ATOM 2515 O O . TYR A 1 316 ? -15.274 -15.396 -20.427 1.00 76.00 316 TYR A O 1
ATOM 2523 N N . VAL A 1 317 ? -13.375 -14.835 -21.474 1.00 72.75 317 VAL A N 1
ATOM 2524 C CA . VAL A 1 317 ? -14.037 -14.304 -22.682 1.00 72.75 317 VAL A CA 1
ATOM 2525 C C . VAL A 1 317 ? -14.493 -15.424 -23.629 1.00 72.75 317 VAL A C 1
ATOM 2527 O O . VAL A 1 317 ? -15.417 -15.232 -24.411 1.00 72.75 317 VAL A O 1
ATOM 2530 N N . SER A 1 318 ? -13.851 -16.594 -23.566 1.00 61.44 318 SER A N 1
ATOM 2531 C CA . SER A 1 318 ? -14.158 -17.746 -24.431 1.00 61.44 318 SER A CA 1
ATOM 2532 C C . SER A 1 318 ? -15.168 -18.736 -23.825 1.00 61.44 318 SER A C 1
ATOM 2534 O O . SER A 1 318 ? -15.387 -19.794 -24.416 1.00 61.44 318 SER A O 1
ATOM 2536 N N . ALA A 1 319 ? -15.726 -18.433 -22.649 1.00 51.84 319 ALA A N 1
ATOM 2537 C CA . ALA A 1 319 ? -16.694 -19.253 -21.914 1.00 51.84 319 ALA A CA 1
ATOM 2538 C C . ALA A 1 319 ? -18.071 -18.579 -21.896 1.00 51.84 319 ALA A C 1
ATOM 2540 O O . ALA A 1 319 ? -19.074 -19.322 -21.963 1.00 51.84 319 ALA A O 1
#

Secondary structure (DSSP, 8-state):
-HHHHHT--STT---EEEEEEEPPSSS-HHHHHHHHHHHHHHHTGGGT--EEEEEE-SSTT--EEEEEEESS-EEE-TTS-EEE-SS--TTTTSHHHHHHHHHHHHHHHHHHHHHTT-------S-TTTTT---PPPPP-SS-TTS-HHHHHHHHHHHHHHHHHHHHH-TTHHHHHHHHH-SSEEHHHHHHHHHHHHHGGGPPTTS-HHHHHHHHHHHHHHHHHHHHTTTS--S-----------------------------HHHHTTHHHHHHHHHHHHHHHHT-TTEEEEEEE-TT--EEEEEHHHHHHHHHHHT-

Sequence (319 aa):
MERSRSKRKRADSRTASEIEFSLPREVSKELNISLVEKYVNEYIVARGVVCDVNIHYDNPDNPHVHIQYLTRKLERLENGEVVLGKTKNRELESTKFLYFLRDRCEIEINKVYEEAGLPYRVTAKSFETLGIDQIPKLHIGPAHHMPATELEAKNKEIIAENAKKIYESPEIVFGRISYTKPVFTKEDIAIALSDALMVHLVSKGSDIAKEQEAIRAFGKGLVNEQAGDGNTEQNIVNDAVGTAAGGGAENTDSSQVKETTNNPAIEHLNKEYGEEFLRLYNQLLVSDKIELMDQKDLMGRTLYSLKSRVNLERRYVSA